Protein 4ERV (pdb70)

GO terms:
  GO:0033017 sarcoplasmic reticulum membrane (C, TAS)
  GO:0005219 ryanodine-sensitive calcium-release channel activity (F, TAS)
  GO:0015278 intracellularly gated calcium channel activity (F, IMP)
  GO:0006816 calcium ion transport (P, IMP)

Foldseek 3Di:
DQFDFLDLPPDDDPPVVLVLLLVQLQLVLLVVLLVLVVVPADDDPDCDPVNRHDPSNDHLVPDDPVSSVVSSVVLRVLVSSLVRVPKDKDFAVLVCVVVVVVVVVPDPCVNRDHDDLVPFDDDPQLLVVLVVQLQSVLSVVLNVVQVVQVVVVHDDDPSNDGPVPDDCVRSPVSSCVSSVSQSSCRNNRMDIGD

InterPro domains:
  IPR000699 RIH domain [PF01365] (441-635)
  IPR000699 RIH domain [PF01365] (2022-2232)
  IPR001870 B30.2/SPRY domain [PS50188] (585-796)
  IPR001870 B30.2/SPRY domain [PS50188] (1012-1208)
  IPR001870 B30.2/SPRY domain [PS50188] (1254-1466)
  IPR002048 EF-hand domain [PS50222] (3919-3954)
  IPR003032 Ryanodine receptor Ryr [PF02026] (849-938)
  IPR003032 Ryanodine receptor Ryr [PF02026] (963-1052)
  IPR003032 Ryanodine receptor Ryr [PF02026] (2598-2688)
  IPR003032 Ryanodine receptor Ryr [PF02026] (2716-2799)
  IPR003877 SPRY domain [PF00622] (659-793)
  IPR003877 SPRY domain [PF00622] (1086-1205)
  IPR003877 SPRY domain [PF00622] (1328-1459)
  IPR003877 SPRY domain [SM00449] (657-795)
  IPR003877 SPRY domain [SM00449] (1084-1207)
  IPR003877 SPRY domain [SM00449] (1325-1465)
  IPR005821 Ion transport domain [PF00520] (4631-4780)
  IPR009460 Ryanodine Receptor TM 4-6 [PF06459] (4234-4504)
  IPR011992 EF-hand domain pair [SSF47473] (3905-3983)
  IPR013320 Concanavalin A-like lectin/glucanase domain superfamily [SSF49899] (659-806)

Sequence (194 aa):
FDPKPINTMNFSLPEKLEYIVTKYAEHSHDKWACDKSSQSGWKYGISLDENVKTHPLIRPFKTLTEKEKEIYRWPARESLKTMLAVGWTVERTKGEALVQQRENEKLRSVYSPAPLDLSNVVLSRELQGMVEVVAENYHNIWAKKKKLELESKGGGSHPLLVPYDTLTAAEKFKDREKAQDDLFKFLQVNGIIVSR

CATH classification: 1.10.490.160

Structure (mmCIF, N/CA/C/O backbone):
data_4ERV
#
_entry.id   4ERV
#
_cell.length_a   93.570
_cell.length_b   58.540
_cell.length_c   47.460
_cell.angle_alpha   90.000
_cell.angle_beta   97.210
_cell.angle_gamma   90.000
#
_symmetry.space_group_name_H-M   'C 1 2 1'
#
loop_
_entity.id
_entity.type
_entity.pdbx_description
1 polymer 'Ryanodine receptor 3'
2 non-polymer 'SULFATE ION'
3 non-polymer GLYCEROL
4 water water
#
loop_
_atom_site.group_PDB
_atom_site.id
_atom_site.type_symbol
_atom_site.label_atom_id
_atom_site.label_alt_id
_atom_site.label_comp_id
_atom_site.label_asym_id
_atom_site.label_entity_id
_atom_site.label_seq_id
_atom_site.pdbx_PDB_ins_code
_atom_site.Cartn_x
_atom_site.Cartn_y
_atom_site.Cartn_z
_atom_site.occupancy
_atom_site.B_iso_or_equiv
_atom_site.auth_seq_id
_atom_site.auth_comp_id
_atom_site.auth_asym_id
_atom_site.auth_atom_id
_atom_site.pdbx_PDB_model_num
ATOM 1 N N . PHE A 1 5 ? 45.430 43.271 -16.518 1.00 32.83 2598 PHE A N 1
ATOM 2 C CA . PHE A 1 5 ? 44.525 42.501 -15.603 1.00 31.94 2598 PHE A CA 1
ATOM 3 C C . PHE A 1 5 ? 44.402 43.194 -14.254 1.00 31.20 2598 PHE A C 1
ATOM 4 O O . PHE A 1 5 ? 45.395 43.399 -13.560 1.00 31.48 2598 PHE A O 1
ATOM 12 N N . ASP A 1 6 ? 43.168 43.547 -13.903 1.00 30.38 2599 ASP A N 1
ATOM 13 C CA . ASP A 1 6 ? 42.864 44.258 -12.657 1.00 29.36 2599 ASP A CA 1
ATOM 14 C C . ASP A 1 6 ? 41.733 43.517 -11.930 1.00 27.94 2599 ASP A C 1
ATOM 15 O O . ASP A 1 6 ? 40.559 43.848 -12.096 1.00 27.70 2599 ASP A O 1
ATOM 20 N N . PRO A 1 7 ? 42.088 42.483 -11.137 1.00 26.20 2600 PRO A N 1
ATOM 21 C CA . PRO A 1 7 ? 41.055 41.646 -10.512 1.00 25.33 2600 PRO A CA 1
ATOM 22 C C . PRO A 1 7 ? 40.321 42.410 -9.434 1.00 24.88 2600 PRO A C 1
ATOM 23 O O . PRO A 1 7 ? 40.948 43.088 -8.609 1.00 24.77 2600 PRO A O 1
ATOM 27 N N . LYS A 1 8 ? 38.998 42.302 -9.449 1.00 24.00 2601 LYS A N 1
ATOM 28 C CA . LYS A 1 8 ? 38.165 42.985 -8.477 1.00 24.35 2601 LYS A CA 1
ATOM 29 C C . LYS A 1 8 ? 37.277 41.974 -7.744 1.00 23.42 2601 LYS A C 1
ATOM 30 O O . LYS A 1 8 ? 36.266 41.544 -8.287 1.00 23.56 2601 LYS A O 1
ATOM 36 N N . PRO A 1 9 ? 37.651 41.597 -6.510 1.00 22.68 2602 PRO A N 1
ATOM 37 C CA . PRO A 1 9 ? 36.787 40.732 -5.708 1.00 22.28 2602 PRO A CA 1
ATOM 38 C C . PRO A 1 9 ? 35.388 41.335 -5.503 1.00 22.15 2602 PRO A C 1
ATOM 39 O O . PRO A 1 9 ? 35.246 42.574 -5.460 1.00 21.98 2602 PRO A O 1
ATOM 43 N N . ILE A 1 10 ? 34.379 40.476 -5.408 1.00 20.68 2603 ILE A N 1
ATOM 44 C CA . ILE A 1 10 ? 33.026 40.885 -5.015 1.00 20.97 2603 ILE A CA 1
ATOM 45 C C . ILE A 1 10 ? 33.068 41.367 -3.571 1.00 20.94 2603 ILE A C 1
ATOM 46 O O . ILE A 1 10 ? 33.432 40.620 -2.663 1.00 20.81 2603 ILE A O 1
ATOM 51 N N . ASN A 1 11 ? 32.715 42.629 -3.345 1.00 21.21 2604 ASN A N 1
ATOM 52 C CA . ASN A 1 11 ? 32.825 43.176 -1.987 1.00 21.99 2604 ASN A CA 1
ATOM 53 C C . ASN A 1 11 ? 31.607 42.859 -1.133 1.00 21.80 2604 ASN A C 1
ATOM 54 O O . ASN A 1 11 ? 30.472 43.215 -1.500 1.00 21.64 2604 ASN A O 1
ATOM 59 N N . THR A 1 12 ? 31.849 42.219 0.012 1.00 21.75 2605 THR A N 1
ATOM 60 C CA . THR A 1 12 ? 30.778 41.740 0.913 1.00 21.84 2605 THR A CA 1
ATOM 61 C C . THR A 1 12 ? 30.457 42.728 2.038 1.00 21.75 2605 THR A C 1
ATOM 62 O O . THR A 1 12 ? 29.702 42.403 2.938 1.00 20.47 2605 THR A O 1
ATOM 66 N N . MET A 1 13 ? 31.047 43.930 2.003 1.00 21.24 2606 MET A N 1
ATOM 67 C CA . MET A 1 13 ? 30.851 44.865 3.125 1.00 21.92 2606 MET A CA 1
ATOM 68 C C . MET A 1 13 ? 29.362 45.094 3.350 1.00 21.49 2606 MET A C 1
ATOM 69 O O . MET A 1 13 ? 28.599 45.229 2.383 1.00 21.92 2606 MET A O 1
ATOM 74 N N . ASN A 1 14 ? 28.980 45.103 4.627 1.00 21.27 2607 ASN A N 1
ATOM 75 C CA . ASN A 1 14 ? 27.627 45.441 5.076 1.00 21.96 2607 ASN A CA 1
ATOM 76 C C . ASN A 1 14 ? 26.597 44.332 4.890 1.00 21.91 2607 ASN A C 1
ATOM 77 O O . ASN A 1 14 ? 25.435 44.501 5.251 1.00 21.65 2607 ASN A O 1
ATOM 82 N N . PHE A 1 15 ? 27.024 43.175 4.375 1.00 21.11 2608 PHE A N 1
ATOM 83 C CA . PHE A 1 15 ? 26.147 41.999 4.376 1.00 21.43 2608 PHE A CA 1
ATOM 84 C C . PHE A 1 15 ? 26.374 41.200 5.653 1.00 22.06 2608 PHE A C 1
ATOM 85 O O . PHE A 1 15 ? 27.520 41.060 6.132 1.00 22.70 2608 PHE A O 1
ATOM 93 N N . SER A 1 16 ? 25.291 40.679 6.204 1.00 22.66 2609 SER A N 1
ATOM 94 C CA . SER A 1 16 ? 25.343 39.867 7.400 1.00 24.26 2609 SER A CA 1
ATOM 95 C C . SER A 1 16 ? 24.456 38.643 7.160 1.00 24.55 2609 SER A C 1
ATOM 96 O O . SER A 1 16 ? 23.407 38.763 6.524 1.00 25.39 2609 SER A O 1
ATOM 99 N N . LEU A 1 17 ? 24.857 37.464 7.637 1.00 23.67 2610 LEU A N 1
ATOM 100 C CA . LEU A 1 17 ? 24.001 36.289 7.463 1.00 23.36 2610 LEU A CA 1
ATOM 101 C C . LEU A 1 17 ? 22.944 36.196 8.563 1.00 24.16 2610 LEU A C 1
ATOM 102 O O . LEU A 1 17 ? 23.237 36.431 9.728 1.00 24.24 2610 LEU A O 1
ATOM 107 N N . PRO A 1 18 ? 21.704 35.826 8.203 1.00 25.16 2611 PRO A N 1
ATOM 108 C CA . PRO A 1 18 ? 20.779 35.511 9.295 1.00 25.54 2611 PRO A CA 1
ATOM 109 C C . PRO A 1 18 ? 21.234 34.272 10.067 1.00 26.23 2611 PRO A C 1
ATOM 110 O O . PRO A 1 18 ? 21.977 33.448 9.524 1.00 25.36 2611 PRO A O 1
ATOM 114 N N . GLU A 1 19 ? 20.777 34.146 11.313 1.00 26.95 2612 GLU A N 1
ATOM 115 C CA . GLU A 1 19 ? 21.154 33.033 12.184 1.00 27.21 2612 GLU A CA 1
ATOM 116 C C . GLU A 1 19 ? 20.966 31.654 11.559 1.00 27.58 2612 GLU A C 1
ATOM 117 O O . GLU A 1 19 ? 21.813 30.769 11.767 1.00 27.65 2612 GLU A O 1
ATOM 119 N N . LYS A 1 20 ? 19.867 31.474 10.819 1.00 27.98 2613 LYS A N 1
ATOM 120 C CA . LYS A 1 20 ? 19.559 30.189 10.154 1.00 27.71 2613 LYS A CA 1
ATOM 121 C C . LYS A 1 20 ? 20.633 29.784 9.156 1.00 27.65 2613 LYS A C 1
ATOM 122 O O . LYS A 1 20 ? 20.932 28.589 9.010 1.00 27.59 2613 LYS A O 1
ATOM 124 N N . LEU A 1 21 ? 21.238 30.780 8.502 1.00 26.65 2614 LEU A N 1
ATOM 125 C CA . LEU A 1 21 ? 22.350 30.523 7.584 1.00 25.86 2614 LEU A CA 1
ATOM 126 C C . LEU A 1 21 ? 23.682 30.356 8.295 1.00 25.00 2614 LEU A C 1
ATOM 127 O O . LEU A 1 21 ? 24.525 29.602 7.840 1.00 23.88 2614 LEU A O 1
ATOM 132 N N . GLU A 1 22 ? 23.861 31.043 9.416 1.00 24.00 2615 GLU A N 1
ATOM 133 C CA . GLU A 1 22 ? 25.056 30.846 10.231 1.00 24.05 2615 GLU A CA 1
ATOM 134 C C . GLU A 1 22 ? 25.074 29.411 10.753 1.00 23.29 2615 GLU A C 1
ATOM 135 O O . GLU A 1 22 ? 26.129 28.799 10.872 1.00 22.91 2615 GLU A O 1
ATOM 141 N N . TYR A 1 23 ? 23.895 28.860 11.025 1.00 23.38 2616 TYR A N 1
ATOM 142 C CA . TYR A 1 23 ? 23.805 27.467 11.463 1.00 23.07 2616 TYR A CA 1
ATOM 143 C C . TYR A 1 23 ? 24.265 26.502 10.363 1.00 22.50 2616 TYR A C 1
ATOM 144 O O . TYR A 1 23 ? 24.963 25.520 10.645 1.00 22.48 2616 TYR A O 1
ATOM 153 N N . ILE A 1 24 ? 23.895 26.798 9.120 1.00 21.21 2617 ILE A N 1
ATOM 154 C CA . ILE A 1 24 ? 24.370 26.027 7.964 1.00 21.24 2617 ILE A CA 1
ATOM 155 C C . ILE A 1 24 ? 25.891 26.176 7.823 1.00 20.48 2617 ILE A C 1
ATOM 156 O O . ILE A 1 24 ? 26.571 25.217 7.508 1.00 20.75 2617 ILE A O 1
ATOM 161 N N . VAL A 1 25 ? 26.405 27.382 8.073 1.00 19.82 2618 VAL A N 1
ATOM 162 C CA . VAL A 1 25 ? 27.868 27.599 8.105 1.00 19.85 2618 VAL A CA 1
ATOM 163 C C . VAL A 1 25 ? 28.547 26.625 9.060 1.00 19.65 2618 VAL A C 1
ATOM 164 O O . VAL A 1 25 ? 29.552 25.986 8.715 1.00 20.06 2618 VAL A O 1
ATOM 168 N N . THR A 1 26 ? 27.995 26.497 10.264 1.00 19.43 2619 THR A N 1
ATOM 169 C CA . THR A 1 26 ? 28.570 25.608 11.244 1.00 20.21 2619 THR A CA 1
ATOM 170 C C . THR A 1 26 ? 28.479 24.136 10.848 1.00 19.80 2619 THR A C 1
ATOM 171 O O . THR A 1 26 ? 29.407 23.383 11.080 1.00 20.23 2619 THR A O 1
ATOM 175 N N . LYS A 1 27 ? 27.367 23.733 10.256 1.00 19.73 2620 LYS A N 1
ATOM 176 C CA . LYS A 1 27 ? 27.246 22.369 9.717 1.00 19.81 2620 LYS A CA 1
ATOM 177 C C . LYS A 1 27 ? 28.250 22.100 8.607 1.00 19.59 2620 LYS A C 1
ATOM 178 O O . LYS A 1 27 ? 28.834 21.008 8.526 1.00 18.86 2620 LYS A O 1
ATOM 184 N N . TYR A 1 28 ? 28.457 23.097 7.744 1.00 19.36 2621 TYR A N 1
ATOM 185 C CA . TYR A 1 28 ? 29.423 22.921 6.669 1.00 18.54 2621 TYR A CA 1
ATOM 186 C C . TYR A 1 28 ? 30.855 22.871 7.192 1.00 18.59 2621 TYR A C 1
ATOM 187 O O . TYR A 1 28 ? 31.686 22.103 6.689 1.00 18.80 2621 TYR A O 1
ATOM 196 N N . ALA A 1 29 ? 31.137 23.666 8.222 1.00 19.12 2622 ALA A N 1
ATOM 197 C CA . ALA A 1 29 ? 32.444 23.643 8.886 1.00 18.97 2622 ALA A CA 1
ATOM 198 C C . ALA A 1 29 ? 32.741 22.240 9.419 1.00 19.60 2622 ALA A C 1
ATOM 199 O O . ALA A 1 29 ? 33.860 21.717 9.247 1.00 19.62 2622 ALA A O 1
ATOM 201 N N . GLU A 1 30 ? 31.729 21.624 10.037 1.00 20.22 2623 GLU A N 1
ATOM 202 C CA . GLU A 1 30 ? 31.892 20.277 10.586 1.00 20.99 2623 GLU A CA 1
ATOM 203 C C . GLU A 1 30 ? 32.091 19.271 9.452 1.00 21.31 2623 GLU A C 1
ATOM 204 O O . GLU A 1 30 ? 32.933 18.360 9.555 1.00 20.91 2623 GLU A O 1
ATOM 210 N N . HIS A 1 31 ? 31.331 19.452 8.365 1.00 21.93 2624 HIS A N 1
ATOM 211 C CA . HIS A 1 31 ? 31.538 18.648 7.165 1.00 22.66 2624 HIS A CA 1
ATOM 212 C C . HIS A 1 31 ? 32.984 18.726 6.672 1.00 22.94 2624 HIS A C 1
ATOM 213 O O . HIS A 1 31 ? 33.602 17.689 6.425 1.00 23.64 2624 HIS A O 1
ATOM 220 N N . SER A 1 32 ? 33.498 19.952 6.512 1.00 22.66 2625 SER A N 1
ATOM 221 C CA . SER A 1 32 ? 34.871 20.207 6.018 1.00 22.58 2625 SER A CA 1
ATOM 222 C C . SER A 1 32 ? 35.901 19.548 6.945 1.00 22.02 2625 SER A C 1
ATOM 223 O O . SER A 1 32 ? 36.848 18.903 6.483 1.00 21.64 2625 SER A O 1
ATOM 226 N N . HIS A 1 33 ? 35.694 19.693 8.253 1.00 21.38 2626 HIS A N 1
ATOM 227 C CA . HIS A 1 33 ? 36.569 19.025 9.239 1.00 21.13 2626 HIS A CA 1
ATOM 228 C C . HIS A 1 33 ? 36.546 17.488 9.150 1.00 21.93 2626 HIS A C 1
ATOM 229 O O . HIS A 1 33 ? 37.607 16.840 9.163 1.00 21.88 2626 HIS A O 1
ATOM 236 N N . ASP A 1 34 ? 35.350 16.911 9.053 1.00 22.51 2627 ASP A N 1
ATOM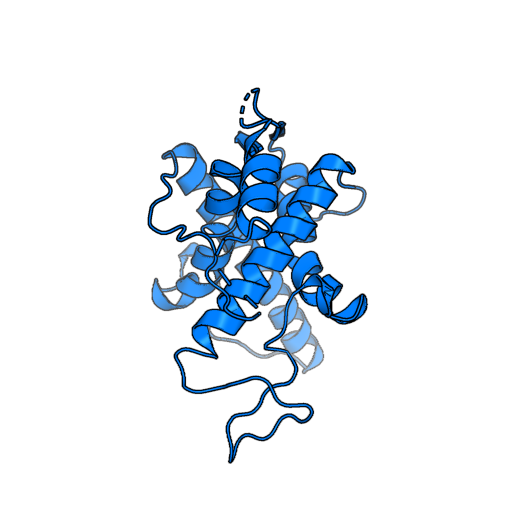 237 C CA . ASP A 1 34 ? 35.221 15.456 9.003 1.00 24.10 2627 ASP A CA 1
ATOM 238 C C . ASP A 1 34 ? 35.863 14.942 7.725 1.00 24.19 2627 ASP A C 1
ATOM 239 O O . ASP A 1 34 ? 36.506 13.895 7.730 1.00 24.42 2627 ASP A O 1
ATOM 244 N N . LYS A 1 35 ? 35.721 15.712 6.646 1.00 24.93 2628 LYS A N 1
ATOM 245 C CA . LYS A 1 35 ? 36.344 15.380 5.372 1.00 25.99 2628 LYS A CA 1
ATOM 246 C C . LYS A 1 35 ? 37.857 15.354 5.518 1.00 25.81 2628 LYS A C 1
ATOM 247 O O . LYS A 1 35 ? 38.504 14.363 5.155 1.00 26.11 2628 LYS A O 1
ATOM 253 N N . TRP A 1 36 ? 38.409 16.444 6.048 1.00 25.24 2629 TRP A N 1
ATOM 254 C CA . TRP A 1 36 ? 39.841 16.541 6.323 1.00 25.30 2629 TRP A CA 1
ATOM 255 C C . TRP A 1 36 ? 40.349 15.367 7.177 1.00 25.48 2629 TRP A C 1
ATOM 256 O O . TRP A 1 36 ? 41.375 14.741 6.861 1.00 24.75 2629 TRP A O 1
ATOM 267 N N . ALA A 1 37 ? 39.660 15.095 8.286 1.00 25.44 2630 ALA A N 1
ATOM 268 C CA . ALA A 1 37 ? 40.092 14.053 9.217 1.00 26.52 2630 ALA A CA 1
ATOM 269 C C . ALA A 1 37 ? 39.932 12.643 8.649 1.00 27.59 2630 ALA A C 1
ATOM 270 O O . ALA A 1 37 ? 40.774 11.775 8.903 1.00 27.45 2630 ALA A O 1
ATOM 272 N N . CYS A 1 38 ? 38.859 12.416 7.892 1.00 29.07 2631 CYS A N 1
ATOM 273 C CA . CYS A 1 38 ? 38.658 11.130 7.217 1.00 31.64 2631 CYS A CA 1
ATOM 274 C C . CYS A 1 38 ? 39.826 10.840 6.268 1.00 32.18 2631 CYS A C 1
ATOM 275 O O . CYS A 1 38 ? 40.424 9.754 6.332 1.00 33.12 2631 CYS A O 1
ATOM 278 N N . ASP A 1 39 ? 40.141 11.814 5.412 1.00 32.62 2632 ASP A N 1
ATOM 279 C CA . ASP A 1 39 ? 41.262 11.731 4.469 1.00 33.56 2632 ASP A CA 1
ATOM 280 C C . ASP A 1 39 ? 42.585 11.467 5.206 1.00 33.32 2632 ASP A C 1
ATOM 281 O O . ASP A 1 39 ? 43.312 10.536 4.855 1.00 32.84 2632 ASP A O 1
ATOM 286 N N . LYS A 1 40 ? 42.876 12.270 6.236 1.00 32.55 2633 LYS A N 1
ATOM 287 C CA . LYS A 1 40 ? 44.055 12.051 7.093 1.00 32.15 2633 LYS A CA 1
ATOM 288 C C . LYS A 1 40 ? 44.140 10.649 7.675 1.00 31.74 2633 LYS A C 1
ATOM 289 O O . LYS A 1 40 ? 45.230 10.075 7.728 1.00 31.89 2633 LYS A O 1
ATOM 295 N N . SER A 1 41 ? 43.004 10.123 8.132 1.00 31.39 2634 SER A N 1
ATOM 296 C CA A SER A 1 41 ? 42.930 8.781 8.714 0.50 32.06 2634 SER A CA 1
ATOM 297 C CA B SER A 1 41 ? 42.959 8.787 8.714 0.50 31.81 2634 SER A CA 1
ATOM 298 C C . SER A 1 41 ? 43.277 7.723 7.660 1.00 32.16 2634 SER A C 1
ATOM 299 O O . SER A 1 41 ? 44.043 6.791 7.927 1.00 32.41 2634 SER A O 1
ATOM 304 N N . GLN A 1 42 ? 42.723 7.892 6.456 1.00 33.28 2635 GLN A N 1
ATOM 305 C CA . GLN A 1 42 ? 42.996 6.991 5.327 1.00 33.98 2635 GLN A CA 1
ATOM 306 C C . GLN A 1 42 ? 44.474 7.013 4.950 1.00 34.63 2635 GLN A C 1
ATOM 307 O O . GLN A 1 42 ? 45.037 5.971 4.585 1.00 34.78 2635 GLN A O 1
ATOM 309 N N . SER A 1 43 ? 45.089 8.196 5.040 1.00 34.12 2636 SER A N 1
ATOM 310 C CA . SER A 1 43 ? 46.533 8.377 4.836 1.00 34.85 2636 SER A CA 1
ATOM 311 C C . SER A 1 43 ? 47.404 7.794 5.949 1.00 34.02 2636 SER A C 1
ATOM 312 O O . SER A 1 43 ? 48.628 7.900 5.877 1.00 34.77 2636 SER A O 1
ATOM 315 N N . GLY A 1 44 ? 46.785 7.216 6.981 1.00 33.20 2637 GLY A N 1
ATOM 316 C CA . GLY A 1 44 ? 47.519 6.501 8.025 1.00 32.09 2637 GLY A CA 1
ATOM 317 C C . GLY A 1 44 ? 47.728 7.246 9.338 1.00 31.07 2637 GLY A C 1
ATOM 318 O O . GLY A 1 44 ? 48.460 6.775 10.215 1.00 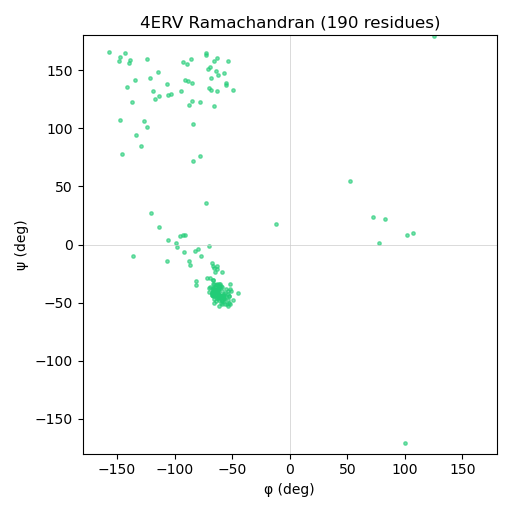31.50 2637 GLY A O 1
ATOM 319 N N . TRP A 1 45 ? 47.082 8.403 9.470 1.00 29.41 2638 TRP A N 1
ATOM 320 C CA . TRP A 1 45 ? 47.168 9.219 10.696 1.00 27.21 2638 TRP A CA 1
ATOM 321 C C . TRP A 1 45 ? 46.086 8.844 11.715 1.00 25.93 2638 TRP A C 1
ATOM 322 O O . TRP A 1 45 ? 45.023 8.320 11.371 1.00 26.18 2638 TRP A O 1
ATOM 333 N N . LYS A 1 46 ? 46.355 9.119 12.988 1.00 24.53 2639 LYS A N 1
ATOM 334 C CA . LYS A 1 46 ? 45.384 8.850 14.033 1.00 23.23 2639 LYS A CA 1
ATOM 335 C C . LYS A 1 46 ? 45.478 9.965 15.056 1.00 21.59 2639 LYS A C 1
ATOM 336 O O . LYS A 1 46 ? 46.464 10.707 15.067 1.00 21.04 2639 LYS A O 1
ATOM 342 N N . TYR A 1 47 ? 44.466 10.068 15.910 1.00 20.97 2640 TYR A N 1
ATOM 343 C CA . TYR A 1 47 ? 44.537 11.027 17.023 1.00 21.36 2640 TYR A CA 1
ATOM 344 C C . TYR A 1 47 ? 45.782 10.810 17.890 1.00 21.44 2640 TYR A C 1
ATOM 345 O O . TYR A 1 47 ? 46.147 9.682 18.204 1.00 22.59 2640 TYR A O 1
ATOM 354 N N . GLY A 1 48 ? 46.412 11.907 18.287 1.00 21.19 2641 GLY A N 1
ATOM 355 C CA . GLY A 1 48 ? 47.364 11.891 19.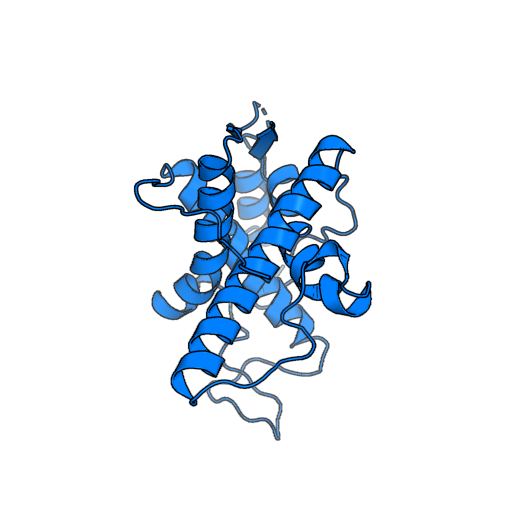408 1.00 21.03 2641 GLY A CA 1
ATOM 356 C C . GLY A 1 48 ? 47.297 13.238 20.092 1.00 20.89 2641 GLY A C 1
ATOM 357 O O . GLY A 1 48 ? 46.873 14.230 19.491 1.00 20.47 2641 GLY A O 1
ATOM 358 N N . ILE A 1 49 ? 47.720 13.286 21.353 1.00 20.55 2642 ILE A N 1
ATOM 359 C CA . ILE A 1 49 ? 47.809 14.554 22.077 1.00 21.01 2642 ILE A CA 1
ATOM 360 C C . ILE A 1 49 ? 48.766 15.527 21.387 1.00 20.92 2642 ILE A C 1
ATOM 361 O O . ILE A 1 49 ? 48.520 16.741 21.350 1.00 21.58 2642 ILE A O 1
ATOM 366 N N . SER A 1 50 ? 49.840 14.991 20.817 1.00 21.20 2643 SER A N 1
ATOM 367 C CA . SER A 1 50 ? 50.839 15.801 20.160 1.00 21.88 2643 SER A CA 1
ATOM 368 C C . SER A 1 50 ? 50.856 15.505 18.673 1.00 21.71 2643 SER A C 1
ATOM 369 O O . SER A 1 50 ? 50.574 14.385 18.251 1.00 21.64 2643 SER A O 1
ATOM 372 N N . LEU A 1 51 ? 51.182 16.523 17.892 1.00 22.06 2644 LEU A N 1
ATOM 373 C CA . LEU A 1 51 ? 51.436 16.325 16.465 1.00 22.77 2644 LEU A CA 1
ATOM 374 C C . LEU A 1 51 ? 52.825 15.730 16.288 1.00 23.68 2644 LEU A C 1
ATOM 375 O O . LEU A 1 51 ? 53.802 16.322 16.726 1.00 23.79 2644 LEU A O 1
ATOM 380 N N . ASP A 1 52 ? 52.911 14.570 15.642 1.00 25.32 2645 ASP A N 1
ATOM 381 C CA . ASP A 1 52 ? 54.198 13.886 15.475 1.00 28.02 2645 ASP A CA 1
ATOM 382 C C . ASP A 1 52 ? 54.159 13.150 14.140 1.00 29.04 2645 ASP A C 1
ATOM 383 O O . ASP A 1 52 ? 53.460 12.163 14.003 1.00 29.14 2645 ASP A O 1
ATOM 388 N N . GLU A 1 53 ? 54.892 13.669 13.166 1.00 30.99 2646 GLU A N 1
ATOM 389 C CA . GLU A 1 53 ? 54.974 13.071 11.829 1.00 33.44 2646 GLU A CA 1
ATOM 390 C C . GLU A 1 53 ? 55.553 11.663 11.815 1.00 33.83 2646 GLU A C 1
ATOM 391 O O . GLU A 1 53 ? 55.167 10.843 10.978 1.00 34.61 2646 GLU A O 1
ATOM 397 N N . ASN A 1 54 ? 56.502 11.398 12.712 1.00 34.69 2647 ASN A N 1
ATOM 398 C CA . ASN A 1 54 ? 57.161 10.091 12.769 1.00 34.46 2647 ASN A CA 1
ATOM 399 C C . ASN A 1 54 ? 56.196 8.962 13.114 1.00 34.17 2647 ASN A C 1
ATOM 400 O O . ASN A 1 54 ? 56.286 7.873 12.545 1.00 35.35 2647 ASN A O 1
ATOM 402 N N . VAL A 1 55 ? 55.261 9.215 14.028 1.00 32.66 2648 VAL A N 1
ATOM 403 C CA . VAL A 1 55 ? 54.263 8.206 14.382 1.00 30.83 2648 VAL A CA 1
ATOM 404 C C . VAL A 1 55 ? 52.871 8.513 13.799 1.00 29.47 2648 VAL A C 1
ATOM 405 O O . VAL A 1 55 ? 51.909 7.771 14.039 1.00 29.22 2648 VAL A O 1
ATOM 409 N N . LYS A 1 56 ? 52.794 9.584 13.007 1.00 28.01 2649 LYS A N 1
ATOM 410 C CA . LYS A 1 56 ? 51.535 10.033 12.385 1.00 26.66 2649 LYS A CA 1
ATOM 411 C C . LYS A 1 56 ? 50.393 10.202 13.390 1.00 25.18 2649 LYS A C 1
ATOM 412 O O . LYS A 1 56 ? 49.320 9.602 13.256 1.00 24.50 2649 LYS A O 1
ATOM 418 N N . THR A 1 57 ? 50.648 11.000 14.424 1.00 24.10 2650 THR A N 1
ATOM 419 C CA . THR A 1 57 ? 49.579 11.415 15.341 1.00 22.65 2650 THR A CA 1
ATOM 420 C C . THR A 1 57 ? 49.253 12.874 15.068 1.00 21.55 2650 THR A C 1
ATOM 421 O O . THR A 1 57 ? 50.158 13.673 14.836 1.00 22.02 2650 THR A O 1
ATOM 425 N N . HIS A 1 58 ? 47.964 13.202 15.056 1.00 20.58 2651 HIS A N 1
ATOM 426 C CA . HIS A 1 58 ? 47.510 14.580 14.823 1.00 20.70 2651 HIS A CA 1
ATOM 427 C C . HIS A 1 58 ? 46.385 14.928 15.795 1.00 19.60 2651 HIS A C 1
ATOM 428 O O . HIS A 1 58 ? 45.366 14.243 15.823 1.00 20.30 2651 HIS A O 1
ATOM 435 N N . PRO A 1 59 ? 46.559 15.988 16.608 1.00 20.16 2652 PRO A N 1
ATOM 436 C CA . PRO A 1 59 ? 45.518 16.312 17.602 1.00 19.85 2652 PRO A CA 1
ATOM 437 C C . PRO A 1 59 ? 44.174 16.761 17.022 1.00 19.74 2652 PRO A C 1
ATOM 438 O O . PRO A 1 59 ? 43.150 16.712 17.731 1.00 19.48 2652 PRO A O 1
ATOM 442 N N . LEU A 1 60 ? 44.150 17.216 15.765 1.00 18.88 2653 LEU A N 1
ATOM 443 C CA . LEU A 1 60 ? 42.876 17.625 15.146 1.00 19.60 2653 LEU A CA 1
ATOM 444 C C . LEU A 1 60 ? 41.996 16.468 14.681 1.00 19.90 2653 LEU A C 1
ATOM 445 O O . LEU A 1 60 ? 40.838 16.683 14.322 1.00 19.12 2653 LEU A O 1
ATOM 450 N N . ILE A 1 61 ? 42.522 15.243 14.690 1.00 20.25 2654 ILE A N 1
ATOM 451 C CA . ILE A 1 61 ? 41.665 14.079 14.398 1.00 20.72 2654 ILE A CA 1
ATOM 452 C C . ILE A 1 61 ? 40.830 13.751 15.629 1.00 20.90 2654 ILE A C 1
ATOM 453 O O . ILE A 1 61 ? 41.115 12.793 16.360 1.00 20.90 2654 ILE A O 1
ATOM 458 N N . ARG A 1 62 ? 39.803 14.573 15.832 1.00 20.10 2655 ARG A N 1
ATOM 459 C CA . ARG A 1 62 ? 38.863 14.450 16.945 1.00 20.28 2655 ARG A CA 1
ATOM 460 C C . ARG A 1 62 ? 37.545 15.148 16.552 1.00 19.87 2655 ARG A C 1
ATOM 461 O O . ARG A 1 62 ? 37.509 15.884 15.557 1.00 19.94 2655 ARG A O 1
ATOM 469 N N . PRO A 1 63 ? 36.453 14.906 17.308 1.00 19.38 2656 PRO A N 1
ATOM 470 C CA . PRO A 1 63 ? 35.156 15.397 16.839 1.00 19.57 2656 PRO A CA 1
ATOM 471 C C . PRO A 1 63 ? 35.139 16.919 16.798 1.00 19.55 2656 PRO A C 1
ATOM 472 O O . PRO A 1 63 ? 35.824 17.570 17.581 1.00 19.39 2656 PRO A O 1
ATOM 476 N N . PHE A 1 64 ? 34.365 17.465 15.873 1.00 19.55 2657 PHE A N 1
ATOM 477 C CA . PHE A 1 64 ? 34.248 18.910 15.718 1.00 20.22 2657 PHE A CA 1
ATOM 478 C C . PHE A 1 64 ? 33.865 19.624 17.016 1.00 20.30 2657 PHE A C 1
ATOM 479 O O . PHE A 1 64 ? 34.381 20.712 17.301 1.00 20.03 2657 PHE A O 1
ATOM 487 N N . LYS A 1 65 ? 32.960 19.021 17.789 1.00 19.98 2658 LYS A N 1
ATOM 488 C CA . LYS A 1 65 ? 32.515 19.637 19.037 1.00 21.28 2658 LYS A CA 1
ATOM 489 C C . LYS A 1 65 ? 33.640 19.806 20.066 1.00 21.37 2658 LYS A C 1
ATOM 490 O O . LYS A 1 65 ? 33.498 20.602 21.002 1.00 23.03 2658 LYS A O 1
ATOM 492 N N . THR A 1 66 ? 34.744 19.075 19.906 1.00 20.75 2659 THR A N 1
ATOM 493 C CA . THR A 1 66 ? 35.843 19.134 20.864 1.00 20.59 2659 THR A CA 1
ATOM 494 C C . THR A 1 66 ? 36.959 20.064 20.396 1.00 20.08 2659 THR A C 1
ATOM 495 O O . THR A 1 66 ? 37.949 20.263 21.098 1.00 19.97 2659 THR A O 1
ATOM 499 N N . LEU A 1 67 ? 36.805 20.634 19.206 1.00 19.73 2660 LEU A N 1
ATOM 500 C CA . LEU A 1 67 ? 37.731 21.682 18.751 1.00 19.34 2660 LEU A CA 1
ATOM 501 C C . LEU A 1 67 ? 37.516 22.948 19.580 1.00 19.42 2660 LEU A C 1
ATOM 502 O O . LEU A 1 67 ? 36.403 23.201 20.070 1.00 20.41 2660 LEU A O 1
ATOM 507 N N . THR A 1 68 ? 38.560 23.759 19.721 1.00 19.88 2661 THR A N 1
ATOM 508 C CA . THR A 1 68 ? 38.403 25.084 20.309 1.00 20.64 2661 THR A CA 1
ATOM 509 C C . THR A 1 68 ? 37.501 25.958 19.441 1.00 21.11 2661 THR A C 1
ATOM 510 O O . THR A 1 68 ? 37.295 25.681 18.257 1.00 20.17 2661 THR A O 1
ATOM 514 N N . GLU A 1 69 ? 36.954 27.022 20.027 1.00 22.13 2662 GLU A N 1
ATOM 515 C CA . GLU A 1 69 ? 36.147 27.948 19.234 1.00 22.94 2662 GLU A CA 1
ATOM 516 C C . GLU A 1 69 ? 36.962 28.505 18.061 1.00 22.48 2662 GLU A C 1
ATOM 517 O O . GLU A 1 69 ? 36.455 28.590 16.938 1.00 22.45 2662 GLU A O 1
ATOM 523 N N . LYS A 1 70 ? 38.224 28.863 18.313 1.00 22.76 2663 LYS A N 1
ATOM 524 C CA . LYS A 1 70 ? 39.093 29.321 17.219 1.00 22.83 2663 LYS A CA 1
ATOM 525 C C . LYS A 1 70 ? 39.308 28.256 16.144 1.00 22.01 2663 LYS A C 1
ATOM 526 O O . LYS A 1 70 ? 39.279 28.558 14.949 1.00 20.86 2663 LYS A O 1
ATOM 532 N N . GLU A 1 71 ? 39.536 27.016 16.568 1.00 20.57 2664 GLU A N 1
ATOM 533 C CA . GLU A 1 71 ? 39.686 25.910 15.607 1.00 20.76 2664 GLU A CA 1
ATOM 534 C C . GLU A 1 71 ? 38.409 25.690 14.780 1.00 20.40 2664 GLU A C 1
ATOM 535 O O . GLU A 1 71 ? 38.483 25.434 13.593 1.00 20.33 2664 GLU A O 1
ATOM 541 N N . LYS A 1 72 ? 37.239 25.831 15.406 1.00 19.73 2665 LYS A N 1
ATOM 542 C CA . LYS A 1 72 ? 35.990 25.791 14.653 1.00 19.90 2665 LYS A CA 1
ATOM 543 C C . LYS A 1 72 ? 35.878 26.932 13.654 1.00 20.37 2665 LYS A C 1
ATOM 544 O O . LYS A 1 72 ? 35.435 26.734 12.525 1.00 20.32 2665 LYS A O 1
ATOM 550 N N . GLU A 1 73 ? 36.312 28.115 14.077 1.00 19.87 2666 GLU A N 1
ATOM 551 C CA . GLU A 1 73 ? 36.111 29.326 13.293 1.00 20.29 2666 GLU A CA 1
ATOM 552 C C . GLU A 1 73 ? 36.967 29.309 12.034 1.00 19.71 2666 GLU A C 1
ATOM 553 O O . GLU A 1 73 ? 36.592 29.891 11.026 1.00 20.18 2666 GLU A O 1
ATOM 559 N N . ILE A 1 74 ? 38.112 28.629 12.096 1.00 19.75 2667 ILE A N 1
ATOM 560 C CA . ILE A 1 74 ? 38.981 28.455 10.934 1.00 20.08 2667 ILE A CA 1
ATOM 561 C C . ILE A 1 74 ? 38.246 27.754 9.778 1.00 20.07 2667 ILE A C 1
ATOM 562 O O . ILE A 1 74 ? 38.448 28.079 8.600 1.00 20.24 2667 ILE A O 1
ATOM 567 N N . TYR A 1 75 ? 37.381 26.805 10.129 1.00 19.70 2668 TYR A N 1
ATOM 568 C CA . TYR A 1 75 ? 36.575 26.095 9.164 1.00 19.28 2668 TYR A CA 1
ATOM 569 C C . TYR A 1 75 ? 35.318 26.903 8.763 1.00 19.38 2668 TYR A C 1
ATOM 570 O O . TYR A 1 75 ? 34.893 26.836 7.626 1.00 20.61 2668 TYR A O 1
ATOM 579 N N . ARG A 1 76 ? 34.738 27.645 9.694 1.00 19.28 2669 ARG A N 1
ATOM 580 C CA . ARG A 1 76 ? 33.539 28.456 9.388 1.00 19.89 2669 ARG A CA 1
ATOM 581 C C . ARG A 1 76 ? 33.827 29.611 8.434 1.00 20.14 2669 ARG A C 1
ATOM 582 O O . ARG A 1 76 ? 33.040 29.881 7.522 1.00 20.00 2669 ARG A O 1
ATOM 590 N N . TRP A 1 77 ? 34.958 30.282 8.655 1.00 20.08 2670 TRP A N 1
ATOM 591 C CA . TRP A 1 77 ? 35.217 31.572 8.012 1.00 20.11 2670 TRP A CA 1
ATOM 592 C C . TRP A 1 77 ? 35.045 31.565 6.469 1.00 19.77 2670 TRP A C 1
ATOM 593 O O . TRP A 1 77 ? 34.336 32.430 5.928 1.00 19.91 2670 TRP A O 1
ATOM 604 N N . PRO A 1 78 ? 35.675 30.615 5.749 1.00 20.07 2671 PRO A N 1
ATOM 605 C CA . PRO A 1 78 ? 35.535 30.679 4.291 1.00 20.30 2671 PRO A CA 1
ATOM 606 C C . PRO A 1 78 ? 34.103 30.410 3.803 1.00 20.38 2671 PRO A C 1
ATOM 607 O O . PRO A 1 78 ? 33.666 30.992 2.814 1.00 21.14 2671 PRO A O 1
ATOM 611 N N . ALA A 1 79 ? 33.374 29.538 4.496 1.00 20.47 2672 ALA A N 1
ATOM 612 C CA . ALA A 1 79 ? 31.993 29.241 4.116 1.00 20.08 2672 ALA A CA 1
ATOM 613 C C . ALA A 1 79 ? 31.080 30.456 4.332 1.00 19.37 2672 ALA A C 1
ATOM 614 O O . ALA A 1 79 ? 30.216 30.734 3.504 1.00 18.82 2672 ALA A O 1
ATOM 616 N N . ARG A 1 80 ? 31.270 31.142 5.453 1.00 18.94 2673 ARG A N 1
ATOM 617 C CA . ARG A 1 80 ? 30.510 32.362 5.764 1.00 19.03 2673 ARG A CA 1
ATOM 618 C C . ARG A 1 80 ? 30.740 33.408 4.668 1.00 18.70 2673 ARG A C 1
ATOM 619 O O . ARG A 1 80 ? 29.781 33.992 4.124 1.00 18.43 2673 ARG A O 1
ATOM 627 N N . GLU A 1 81 ? 32.002 33.625 4.318 1.00 18.83 2674 GLU A N 1
ATOM 628 C CA . GLU A 1 81 ? 32.323 34.633 3.299 1.00 18.69 2674 GLU A CA 1
ATOM 629 C C . GLU A 1 81 ? 31.807 34.252 1.907 1.00 19.01 2674 GLU A C 1
ATOM 630 O O . GLU A 1 81 ? 31.414 35.125 1.126 1.00 18.73 2674 GLU A O 1
ATOM 636 N N . SER A 1 82 ? 31.746 32.944 1.626 1.00 19.12 2675 SER A N 1
ATOM 637 C CA . SER A 1 82 ? 31.225 32.458 0.361 1.00 18.92 2675 SER A CA 1
ATOM 638 C C . SER A 1 82 ? 29.726 32.746 0.269 1.00 18.40 2675 SER A C 1
ATOM 639 O O . SER A 1 82 ? 29.249 33.199 -0.764 1.00 17.92 2675 SER A O 1
ATOM 642 N N . LEU A 1 83 ? 29.003 32.494 1.356 1.00 17.59 2676 LEU A N 1
ATOM 643 C CA . LEU A 1 83 ? 27.556 32.789 1.377 1.00 18.65 2676 LEU A CA 1
ATOM 644 C C . LEU A 1 83 ? 27.286 34.304 1.274 1.00 18.65 2676 LEU A C 1
ATOM 645 O O . LEU A 1 83 ? 26.370 34.727 0.560 1.00 17.72 2676 LEU A O 1
ATOM 650 N N . LYS A 1 84 ? 28.082 35.116 1.968 1.00 18.84 2677 LYS A N 1
ATOM 651 C CA . LYS A 1 84 ? 27.958 36.572 1.852 1.00 18.38 2677 LYS A CA 1
ATOM 652 C C . LYS A 1 84 ? 28.215 37.025 0.402 1.00 18.95 2677 LYS A C 1
ATOM 653 O O . LYS A 1 84 ? 27.556 37.931 -0.106 1.00 19.16 2677 LYS A O 1
ATOM 659 N N . THR A 1 85 ? 29.156 36.368 -0.265 1.00 18.25 2678 THR A N 1
ATOM 660 C CA . THR A 1 85 ? 29.447 36.652 -1.665 1.00 18.19 2678 THR A CA 1
ATOM 661 C C . THR A 1 85 ? 28.229 36.417 -2.576 1.00 18.47 2678 THR A C 1
ATOM 662 O O . THR A 1 85 ? 27.912 37.245 -3.448 1.00 19.04 2678 THR A O 1
ATOM 666 N N . MET A 1 86 ? 27.534 35.299 -2.354 1.00 18.57 2679 MET A N 1
ATOM 667 C CA . MET A 1 86 ? 26.304 34.962 -3.073 1.00 19.09 2679 MET A CA 1
ATOM 668 C C . MET A 1 86 ? 25.237 36.051 -2.919 1.00 19.06 2679 MET A C 1
ATOM 669 O O . MET A 1 86 ? 24.641 36.481 -3.909 1.00 19.89 2679 MET A O 1
ATOM 674 N N . LEU A 1 87 ? 25.048 36.513 -1.689 1.00 19.71 2680 LEU A N 1
ATOM 675 C CA . LEU A 1 87 ? 24.117 37.612 -1.406 1.00 20.56 2680 LEU A CA 1
ATOM 676 C C . LEU A 1 87 ? 24.558 38.900 -2.121 1.00 20.92 2680 LEU A C 1
ATOM 677 O O . LEU A 1 87 ? 23.730 39.585 -2.752 1.00 21.20 2680 LEU A O 1
ATOM 682 N N . ALA A 1 88 ? 25.857 39.209 -2.047 1.00 20.82 2681 ALA A N 1
ATOM 683 C CA . ALA A 1 88 ? 26.407 40.453 -2.617 1.00 21.05 2681 ALA A CA 1
ATOM 684 C C . ALA A 1 88 ? 26.322 40.541 -4.130 1.00 21.23 2681 ALA A C 1
ATOM 685 O O . ALA A 1 88 ? 26.136 41.632 -4.683 1.00 21.49 2681 ALA A O 1
ATOM 687 N N . VAL A 1 89 ? 26.451 39.406 -4.811 1.00 21.10 2682 VAL A N 1
ATOM 688 C CA . VAL A 1 89 ? 26.379 39.403 -6.272 1.00 22.04 2682 VAL A CA 1
ATOM 689 C C . VAL A 1 89 ? 24.909 39.391 -6.752 1.00 22.50 2682 VAL A C 1
ATOM 690 O O . VAL A 1 89 ? 24.648 39.473 -7.947 1.00 23.32 2682 VAL A O 1
ATOM 694 N N . GLY A 1 90 ? 23.988 39.263 -5.804 1.00 23.06 2683 GLY A N 1
ATOM 695 C CA . GLY A 1 90 ? 22.545 39.395 -6.044 1.00 24.33 2683 GLY A CA 1
ATOM 696 C C . GLY A 1 90 ? 21.719 38.119 -6.015 1.00 24.67 2683 GLY A C 1
ATOM 697 O O . GLY A 1 90 ? 20.538 38.128 -6.384 1.00 25.40 2683 GLY A O 1
ATOM 698 N N . TRP A 1 91 ? 22.299 37.008 -5.578 1.00 24.17 2684 TRP A N 1
ATOM 699 C CA . TRP A 1 91 ? 21.526 35.768 -5.569 1.00 24.41 2684 TRP A CA 1
ATOM 700 C C . TRP A 1 91 ? 20.716 35.649 -4.293 1.00 25.14 2684 TRP A C 1
ATOM 701 O O . TRP A 1 91 ? 21.012 36.304 -3.300 1.00 25.63 2684 TRP A O 1
ATOM 712 N N . THR A 1 92 ? 19.686 34.806 -4.351 1.00 26.59 2685 THR A N 1
ATOM 713 C CA . THR A 1 92 ? 18.835 34.459 -3.229 1.00 28.04 2685 THR A CA 1
ATOM 714 C C . THR A 1 92 ? 19.338 33.169 -2.556 1.00 27.73 2685 THR A C 1
ATOM 715 O O . THR A 1 92 ? 19.610 32.191 -3.238 1.00 27.57 2685 THR A O 1
ATOM 719 N N . VAL A 1 93 ? 19.454 33.180 -1.224 1.00 27.76 2686 VAL A N 1
ATOM 720 C CA . VAL A 1 93 ? 19.889 32.003 -0.454 1.00 28.37 2686 VAL A CA 1
ATOM 721 C C . VAL A 1 93 ? 18.841 31.751 0.618 1.00 29.57 2686 VAL A C 1
ATOM 722 O O . VAL A 1 93 ? 18.749 32.505 1.593 1.00 29.64 2686 VAL A O 1
ATOM 726 N N . GLU A 1 94 ? 18.040 30.703 0.421 1.00 30.45 2687 GLU A N 1
ATOM 727 C CA . GLU A 1 94 ? 16.868 30.471 1.272 1.00 31.53 2687 GLU A CA 1
ATOM 728 C C . GLU A 1 94 ? 16.639 28.998 1.639 1.00 32.05 2687 GLU A C 1
ATOM 729 O O . GLU A 1 94 ? 17.086 28.089 0.934 1.00 31.31 2687 GLU A O 1
ATOM 731 N N . ARG A 1 95 ? 15.941 28.780 2.756 1.00 32.83 2688 ARG A N 1
ATOM 732 C CA . ARG A 1 95 ? 15.490 27.443 3.168 1.00 34.13 2688 ARG A CA 1
ATOM 733 C C . ARG A 1 95 ? 14.411 26.896 2.216 1.00 34.94 2688 ARG A C 1
ATOM 734 O O . ARG A 1 95 ? 13.589 27.657 1.699 1.00 35.16 2688 ARG A O 1
ATOM 736 N N . THR A 1 96 ? 14.432 25.591 1.950 1.00 35.34 2689 THR A N 1
ATOM 737 C CA . THR A 1 96 ? 13.330 24.961 1.212 1.00 36.33 2689 THR A CA 1
ATOM 738 C C . THR A 1 96 ? 12.305 24.418 2.199 1.00 36.58 2689 THR A C 1
ATOM 739 O O . THR A 1 96 ? 12.629 24.140 3.362 1.00 36.41 2689 THR A O 1
ATOM 743 N N . LYS A 1 97 ? 11.071 24.266 1.719 1.00 37.11 2690 LYS A N 1
ATOM 744 C CA . LYS A 1 97 ? 10.026 23.548 2.446 1.00 37.19 2690 LYS A CA 1
ATOM 745 C C . LYS A 1 97 ? 10.321 22.048 2.411 1.00 37.39 2690 LYS A C 1
ATOM 746 O O . LYS A 1 97 ? 10.793 21.524 1.390 1.00 37.10 2690 LYS A O 1
ATOM 748 N N . GLY A 1 99 ? 13.064 20.537 2.507 1.00 35.18 2692 GLY A N 1
ATOM 749 C CA . GLY A 1 99 ? 14.241 19.976 3.168 1.00 34.30 2692 GLY A CA 1
ATOM 750 C C . GLY A 1 99 ? 14.390 20.423 4.611 1.00 33.80 2692 GLY A C 1
ATOM 751 O O . GLY A 1 99 ? 15.464 20.269 5.200 1.00 34.31 2692 GLY A O 1
ATOM 752 N N . GLU A 1 100 ? 13.302 20.928 5.192 1.00 33.23 2693 GLU A N 1
ATOM 753 C CA . GLU A 1 100 ? 13.321 21.574 6.514 1.00 32.45 2693 GLU A CA 1
ATOM 754 C C . GLU A 1 100 ? 13.615 20.678 7.723 1.00 31.71 2693 GLU A C 1
ATOM 755 O O . GLU A 1 100 ? 13.934 21.170 8.814 1.00 31.96 2693 GLU A O 1
ATOM 757 N N . ALA A 1 101 ? 13.506 19.362 7.551 1.00 29.94 2694 ALA A N 1
ATOM 758 C CA . ALA A 1 101 ? 13.717 18.448 8.672 1.00 28.24 2694 ALA A CA 1
ATOM 759 C C . ALA A 1 101 ? 15.046 17.701 8.588 1.00 26.90 2694 ALA A C 1
ATOM 760 O O . ALA A 1 101 ? 15.483 17.101 9.560 1.00 25.24 2694 ALA A O 1
ATOM 762 N N . LEU A 1 102 ? 15.667 17.751 7.414 1.00 26.06 2695 LEU A N 1
ATOM 763 C CA . LEU A 1 102 ? 16.751 16.833 7.058 1.00 25.45 2695 LEU A CA 1
ATOM 764 C C . LEU A 1 102 ? 18.036 16.984 7.881 1.00 24.74 2695 LEU A C 1
ATOM 765 O O . LEU A 1 102 ? 18.668 15.981 8.284 1.00 24.67 2695 LEU A O 1
ATOM 770 N N . VAL A 1 103 ? 18.433 18.229 8.144 1.00 24.17 2696 VAL A N 1
ATOM 771 C CA . VAL A 1 103 ? 19.649 18.472 8.907 1.00 23.97 2696 VAL A CA 1
ATOM 772 C C . VAL A 1 103 ? 19.523 17.877 10.314 1.00 23.95 2696 VAL A C 1
ATOM 773 O O . VAL A 1 103 ? 20.434 17.197 10.798 1.00 23.46 2696 VAL A O 1
ATOM 777 N N . GLN A 1 104 ? 18.369 18.101 10.946 1.00 24.54 2697 GLN A N 1
ATOM 778 C CA . GLN A 1 104 ? 18.125 17.570 12.275 1.00 24.84 2697 GLN A CA 1
ATOM 779 C C . GLN A 1 104 ? 18.056 16.029 12.296 1.00 24.62 2697 GLN A C 1
ATOM 780 O O . GLN A 1 104 ? 18.584 15.397 13.211 1.00 23.87 2697 GLN A O 1
ATOM 786 N N . GLN A 1 105 ? 17.404 15.440 11.292 1.00 24.22 2698 GLN A N 1
ATOM 787 C CA . GLN A 1 105 ? 17.340 13.980 11.151 1.00 24.74 2698 GLN A CA 1
ATOM 788 C C . GLN A 1 105 ? 18.739 13.373 11.015 1.00 24.95 2698 GLN A C 1
ATOM 789 O O . GLN A 1 105 ? 19.069 12.373 11.660 1.00 24.11 2698 GLN A O 1
ATOM 795 N N . ARG A 1 106 ? 19.566 14.006 10.190 1.00 25.26 2699 ARG A N 1
ATOM 796 C CA . ARG A 1 106 ? 20.945 13.555 9.994 1.00 26.37 2699 ARG A CA 1
ATOM 797 C C . ARG A 1 106 ? 21.760 13.647 11.295 1.00 26.95 2699 ARG A C 1
ATOM 798 O O . ARG A 1 106 ? 22.506 12.717 11.630 1.00 27.11 2699 ARG A O 1
ATOM 806 N N . GLU A 1 107 ? 21.574 14.728 12.063 1.00 27.12 2700 GLU A N 1
ATOM 807 C CA . GLU A 1 107 ? 22.263 14.871 13.350 1.00 27.41 2700 GLU A CA 1
ATOM 808 C C . GLU A 1 107 ? 21.801 13.847 14.394 1.00 27.58 2700 GLU A C 1
ATOM 809 O O . GLU A 1 107 ? 22.625 13.248 15.100 1.00 27.24 2700 GLU A O 1
ATOM 811 N N . ASN A 1 108 ? 20.484 13.637 14.480 1.00 27.23 2701 ASN A N 1
ATOM 812 C CA . ASN A 1 108 ? 19.933 12.612 15.364 1.00 28.03 2701 ASN A CA 1
ATOM 813 C C . ASN A 1 108 ? 20.475 11.221 15.008 1.00 27.85 2701 ASN A C 1
ATOM 814 O O . ASN A 1 108 ? 20.776 10.432 15.898 1.00 28.12 2701 ASN A O 1
ATOM 819 N N . GLU A 1 109 ? 20.598 10.937 13.711 1.00 28.27 2702 GLU A N 1
ATOM 820 C CA . GLU A 1 109 ? 21.116 9.637 13.250 1.00 29.02 2702 GLU A CA 1
ATOM 821 C C . GLU A 1 109 ? 22.593 9.445 13.620 1.00 30.41 2702 GLU A C 1
ATOM 822 O O . GLU A 1 109 ? 22.988 8.370 14.102 1.00 30.14 2702 GLU A O 1
ATOM 828 N N . LYS A 1 110 ? 23.396 10.488 13.404 1.00 31.77 2703 LYS A N 1
ATOM 829 C CA . LYS A 1 110 ? 24.803 10.476 13.816 1.00 33.34 2703 LYS A CA 1
ATOM 830 C C . LYS A 1 110 ? 24.959 10.095 15.298 1.00 34.54 2703 LYS A C 1
ATOM 831 O O . LYS A 1 110 ? 25.880 9.348 15.664 1.00 35.18 2703 LYS A O 1
ATOM 833 N N . LEU A 1 111 ? 24.039 10.569 16.135 1.00 35.75 2704 LEU A N 1
ATOM 834 C CA . LEU A 1 111 ? 24.118 10.369 17.586 1.00 36.85 2704 LEU A CA 1
ATOM 835 C C . LEU A 1 111 ? 23.509 9.066 18.107 1.00 37.40 2704 LEU A C 1
ATOM 836 O O . LEU A 1 111 ? 23.813 8.647 19.233 1.00 37.77 2704 LEU A O 1
ATOM 841 N N . ARG A 1 112 ? 22.659 8.425 17.297 1.00 37.31 2705 ARG A N 1
ATOM 842 C CA . ARG A 1 112 ? 22.028 7.161 17.673 1.00 37.62 2705 ARG A CA 1
ATOM 843 C C . ARG A 1 112 ? 23.079 6.065 17.855 1.00 38.82 2705 ARG A C 1
ATOM 844 O O . ARG A 1 112 ? 23.957 5.897 17.013 1.00 38.73 2705 ARG A O 1
ATOM 852 N N . SER A 1 113 ? 22.987 5.331 18.959 1.00 40.70 2706 SER A N 1
ATOM 853 C CA . SER A 1 113 ? 23.892 4.194 19.211 1.00 42.74 2706 SER A CA 1
ATOM 854 C C . SER A 1 113 ? 23.121 2.877 19.388 1.00 43.43 2706 SER A C 1
ATOM 855 O O . SER A 1 113 ? 22.028 2.864 19.964 1.00 43.61 2706 SER A O 1
ATOM 858 N N . VAL A 1 114 ? 23.702 1.784 18.888 1.00 44.46 2707 VAL A N 1
ATOM 859 C CA . VAL A 1 114 ? 23.116 0.443 18.999 1.00 45.41 2707 VAL A CA 1
ATOM 860 C C . VAL A 1 114 ? 24.181 -0.575 19.389 1.00 46.11 2707 VAL A C 1
ATOM 861 O O . VAL A 1 114 ? 25.304 -0.542 18.873 1.00 46.99 2707 VAL A O 1
ATOM 863 N N . TYR A 1 123 ? 36.039 8.323 17.631 1.00 32.92 2716 TYR A N 1
ATOM 864 C CA . TYR A 1 123 ? 35.693 9.219 16.525 1.00 32.67 2716 TYR A CA 1
ATOM 865 C C . TYR A 1 123 ? 36.092 8.562 15.228 1.00 33.26 2716 TYR A C 1
ATOM 866 O O . TYR A 1 123 ? 37.272 8.245 15.016 1.00 33.96 2716 TYR A O 1
ATOM 875 N N . SER A 1 124 ? 35.111 8.352 14.362 1.00 33.90 2717 SER A N 1
ATOM 876 C CA . SER A 1 124 ? 35.391 7.801 13.039 1.00 34.61 2717 SER A CA 1
ATOM 877 C C . SER A 1 124 ? 34.646 8.628 12.009 1.00 34.54 2717 SER A C 1
ATOM 878 O O . SER A 1 124 ? 33.465 8.367 11.741 1.00 35.37 2717 SER A O 1
ATOM 881 N N . PRO A 1 125 ? 35.325 9.639 11.434 1.00 33.96 2718 PRO A N 1
ATOM 882 C CA . PRO A 1 125 ? 34.611 10.548 10.535 1.00 33.41 2718 PRO A CA 1
ATOM 883 C C . PRO A 1 125 ? 34.180 9.852 9.249 1.00 33.14 2718 PRO A C 1
ATOM 884 O O . PRO A 1 125 ? 34.967 9.119 8.643 1.00 32.42 2718 PRO A O 1
ATOM 888 N N . ALA A 1 126 ? 32.923 10.064 8.872 1.00 33.10 2719 ALA A N 1
ATOM 889 C CA . ALA A 1 126 ? 32.400 9.576 7.603 1.00 33.03 2719 ALA A CA 1
ATOM 890 C C . ALA A 1 126 ? 31.375 10.597 7.083 1.00 32.86 2719 ALA A C 1
ATOM 891 O O . ALA A 1 126 ? 30.162 10.394 7.221 1.00 33.32 2719 ALA A O 1
ATOM 893 N N . PRO A 1 127 ? 31.864 11.713 6.503 1.00 32.04 2720 PRO A N 1
ATOM 894 C CA . PRO A 1 127 ? 30.966 12.785 6.056 1.00 31.38 2720 PRO A CA 1
ATOM 895 C C . PRO A 1 127 ? 30.162 12.420 4.804 1.00 30.67 2720 PRO A C 1
ATOM 896 O O . PRO A 1 127 ? 30.476 11.439 4.122 1.00 30.41 2720 PRO A O 1
ATOM 900 N N . LEU A 1 128 ? 29.124 13.200 4.521 1.00 29.82 2721 LEU A N 1
ATOM 901 C CA . LEU A 1 128 ? 28.345 13.031 3.288 1.00 28.96 2721 LEU A CA 1
ATOM 902 C C . LEU A 1 128 ? 29.235 12.958 2.061 1.00 28.43 2721 LEU A C 1
ATOM 903 O O . LEU A 1 128 ? 30.145 13.767 1.905 1.00 27.99 2721 LEU A O 1
ATOM 908 N N . ASP A 1 129 ? 28.970 11.980 1.192 1.00 27.55 2722 ASP A N 1
ATOM 909 C CA . ASP A 1 129 ? 29.638 11.901 -0.101 1.00 27.14 2722 ASP A CA 1
ATOM 910 C C . ASP A 1 129 ? 28.906 12.785 -1.088 1.00 26.20 2722 ASP A C 1
ATOM 911 O O . ASP A 1 129 ? 27.845 12.417 -1.606 1.00 25.49 2722 ASP A O 1
ATOM 916 N N . LEU A 1 130 ? 29.482 13.945 -1.376 1.00 25.77 2723 LEU A N 1
ATOM 917 C CA . LEU A 1 130 ? 28.822 14.891 -2.280 1.00 24.37 2723 LEU A CA 1
ATOM 918 C C . LEU A 1 130 ? 28.992 14.532 -3.760 1.00 23.89 2723 LEU A C 1
ATOM 919 O O . LEU A 1 130 ? 28.411 15.183 -4.612 1.00 22.55 2723 LEU A O 1
ATOM 924 N N . SER A 1 131 ? 29.763 13.487 -4.069 1.00 23.86 2724 SER A N 1
ATOM 925 C CA . SER A 1 131 ? 29.856 13.033 -5.457 1.00 24.42 2724 SER A CA 1
ATOM 926 C C . SER A 1 131 ? 28.483 12.551 -5.948 1.00 24.48 2724 SER A C 1
ATOM 927 O O . SER A 1 131 ? 28.236 12.526 -7.146 1.00 24.99 2724 SER A O 1
ATOM 930 N N . ASN A 1 132 ? 27.591 12.207 -5.018 1.00 23.75 2725 ASN A N 1
ATOM 931 C CA . ASN A 1 132 ? 26.233 11.749 -5.374 1.00 24.08 2725 ASN A CA 1
ATOM 932 C C . ASN A 1 132 ? 25.202 12.884 -5.458 1.00 24.50 2725 ASN A C 1
ATOM 933 O O . ASN A 1 132 ? 23.990 12.642 -5.604 1.00 24.68 2725 ASN A O 1
ATOM 938 N N . VAL A 1 133 ? 25.675 14.121 -5.378 1.00 24.18 2726 VAL A N 1
ATOM 939 C CA . VAL A 1 133 ? 24.755 15.266 -5.395 1.00 24.88 2726 VAL A CA 1
ATOM 940 C C . VAL A 1 133 ? 24.761 15.936 -6.754 1.00 26.08 2726 VAL A C 1
ATOM 941 O O . VAL A 1 133 ? 25.825 16.264 -7.292 1.00 26.22 2726 VAL A O 1
ATOM 945 N N . VAL A 1 134 ? 23.553 16.147 -7.287 1.00 27.19 2727 VAL A N 1
ATOM 946 C CA . VAL A 1 134 ? 23.336 16.780 -8.601 1.00 29.13 2727 VAL A CA 1
ATOM 947 C C . VAL A 1 134 ? 23.225 18.306 -8.530 1.00 28.82 2727 VAL A C 1
ATOM 948 O O . VAL A 1 134 ? 22.618 18.852 -7.603 1.00 29.49 2727 VAL A O 1
ATOM 952 N N . LEU A 1 135 ? 23.814 18.974 -9.517 1.00 28.99 2728 LEU A N 1
ATOM 953 C CA . LEU A 1 135 ? 23.663 20.425 -9.672 1.00 28.67 2728 LEU A CA 1
ATOM 954 C C . LEU A 1 135 ? 22.963 20.741 -10.988 1.00 28.95 2728 LEU A C 1
ATOM 955 O O . LEU A 1 135 ? 23.445 20.334 -12.034 1.00 29.43 2728 LEU A O 1
ATOM 960 N N . SER A 1 136 ? 21.856 21.490 -10.939 1.00 29.77 2729 SER A N 1
ATOM 961 C CA . SER A 1 136 ? 21.220 22.009 -12.170 1.00 30.20 2729 SER A CA 1
ATOM 962 C C . SER A 1 136 ? 22.238 22.774 -13.029 1.00 30.60 2729 SER A C 1
ATOM 963 O O . SER A 1 136 ? 23.267 23.226 -12.507 1.00 31.11 2729 SER A O 1
ATOM 966 N N . ARG A 1 137 ? 21.974 22.904 -14.339 1.00 30.63 2730 ARG A N 1
ATOM 967 C CA . ARG A 1 137 ? 22.827 23.715 -15.232 1.00 30.20 2730 ARG A CA 1
ATOM 968 C C . ARG A 1 137 ? 22.994 25.174 -14.737 1.00 29.88 2730 ARG A C 1
ATOM 969 O O . ARG A 1 137 ? 24.084 25.746 -14.861 1.00 29.46 2730 ARG A O 1
ATOM 971 N N . GLU A 1 138 ? 21.918 25.748 -14.191 1.00 29.23 2731 GLU A N 1
ATOM 972 C CA . GLU A 1 138 ? 21.937 27.051 -13.501 1.00 29.70 2731 GLU A CA 1
ATOM 973 C C . GLU A 1 138 ? 23.000 27.071 -12.390 1.00 28.71 2731 GLU A C 1
ATOM 974 O O . GLU A 1 138 ? 23.855 27.953 -12.351 1.00 27.48 2731 GLU A O 1
ATOM 980 N N . LEU A 1 139 ? 22.950 26.083 -11.503 1.00 28.04 2732 LEU A N 1
ATOM 981 C CA . LEU A 1 139 ? 23.889 26.045 -10.381 1.00 28.17 2732 LEU A CA 1
ATOM 982 C C . LEU A 1 139 ? 25.328 25.808 -10.848 1.00 27.60 2732 LEU A C 1
ATOM 983 O O . LEU A 1 139 ? 26.276 26.313 -10.237 1.00 27.85 2732 LEU A O 1
ATOM 988 N N . GLN A 1 140 ? 25.503 25.083 -11.948 1.00 27.64 2733 GLN A N 1
ATOM 989 C CA . GLN A 1 140 ? 26.843 24.877 -12.503 1.00 28.16 2733 GLN A CA 1
ATOM 990 C C . GLN A 1 140 ? 27.442 26.186 -13.025 1.00 27.79 2733 GLN A C 1
ATOM 991 O O . GLN A 1 140 ? 28.639 26.424 -12.894 1.00 28.03 2733 GLN A O 1
ATOM 997 N N . GLY A 1 141 ? 26.606 27.034 -13.618 1.00 26.75 2734 GLY A N 1
ATOM 998 C CA . GLY A 1 141 ? 27.053 28.358 -14.061 1.00 25.40 2734 GLY A CA 1
ATOM 999 C C . GLY A 1 141 ? 27.422 29.219 -12.858 1.00 24.57 2734 GLY A C 1
ATOM 1000 O O . GLY A 1 141 ? 28.409 29.976 -12.897 1.00 24.61 2734 GLY A O 1
ATOM 1001 N N . MET A 1 142 ? 26.657 29.085 -11.778 1.00 24.10 2735 MET A N 1
ATOM 1002 C CA . MET A 1 142 ? 26.939 29.817 -10.533 1.00 23.68 2735 MET A CA 1
ATOM 1003 C C . MET A 1 142 ? 28.241 29.356 -9.868 1.00 23.71 2735 MET A C 1
ATOM 1004 O O . MET A 1 142 ? 29.026 30.170 -9.361 1.00 22.11 2735 MET A O 1
ATOM 1009 N N . VAL A 1 143 ? 28.490 28.052 -9.909 1.00 22.93 2736 VAL A N 1
ATOM 1010 C CA . VAL A 1 143 ? 29.798 27.523 -9.485 1.00 23.28 2736 VAL A CA 1
ATOM 1011 C C . VAL A 1 143 ? 30.962 28.281 -10.126 1.00 23.16 2736 VAL A C 1
ATOM 1012 O O . VAL A 1 143 ? 31.924 28.661 -9.428 1.00 23.50 2736 VAL A O 1
ATOM 1016 N N . GLU A 1 144 ? 30.895 28.482 -11.443 1.00 23.04 2737 GLU A N 1
ATOM 1017 C CA . GLU A 1 144 ? 31.946 29.196 -12.164 1.00 23.17 2737 GLU A CA 1
ATOM 1018 C C . GLU A 1 144 ? 32.134 30.652 -11.729 1.00 22.55 2737 GLU A C 1
ATOM 1019 O O . GLU A 1 144 ? 33.260 31.141 -11.694 1.00 22.66 2737 GLU A O 1
ATOM 1025 N N . VAL A 1 145 ? 31.036 31.347 -11.440 1.00 21.46 2738 VAL A N 1
ATOM 1026 C CA . VAL A 1 145 ? 31.111 32.725 -10.917 1.00 20.77 2738 VAL A CA 1
ATOM 1027 C C . VAL A 1 145 ? 31.851 32.737 -9.586 1.00 20.28 2738 VAL A C 1
ATOM 1028 O O . VAL A 1 145 ? 32.770 33.532 -9.388 1.00 19.62 2738 VAL A O 1
ATOM 1032 N N . VAL A 1 146 ? 31.472 31.835 -8.683 1.00 19.60 2739 VAL A N 1
ATOM 1033 C CA . VAL A 1 146 ? 32.101 31.759 -7.361 1.00 18.51 2739 VAL A CA 1
ATOM 1034 C C . VAL A 1 146 ? 33.590 31.357 -7.481 1.00 18.68 2739 VAL A C 1
ATOM 1035 O O . VAL A 1 146 ? 34.459 31.959 -6.836 1.00 18.27 2739 VAL A O 1
ATOM 1039 N N . ALA A 1 147 ? 33.886 30.361 -8.324 1.00 18.71 2740 ALA A N 1
ATOM 1040 C CA . ALA A 1 147 ? 35.283 29.935 -8.514 1.00 18.76 2740 ALA A CA 1
ATOM 1041 C C . ALA A 1 147 ? 36.141 31.070 -9.090 1.00 18.54 2740 ALA A C 1
ATOM 1042 O O . ALA A 1 147 ? 37.273 31.274 -8.657 1.00 18.33 2740 ALA A O 1
ATOM 1044 N N . GLU A 1 148 ? 35.604 31.813 -10.056 1.00 19.28 2741 GLU A N 1
ATOM 1045 C CA . GLU A 1 148 ? 36.341 32.959 -10.626 1.00 19.46 2741 GLU A CA 1
ATOM 1046 C C . GLU A 1 148 ? 36.603 34.009 -9.562 1.00 19.04 2741 GLU A C 1
ATOM 1047 O O . GLU A 1 148 ? 37.680 34.605 -9.536 1.00 18.17 2741 GLU A O 1
ATOM 1053 N N . ASN A 1 149 ? 35.625 34.225 -8.682 1.00 18.85 2742 ASN A N 1
ATOM 1054 C CA . ASN A 1 149 ? 35.806 35.188 -7.599 1.00 19.07 2742 ASN A CA 1
ATOM 1055 C C . ASN A 1 149 ? 36.902 34.774 -6.612 1.00 18.96 2742 ASN A C 1
ATOM 1056 O O . ASN A 1 149 ? 37.730 35.596 -6.219 1.00 18.97 2742 ASN A O 1
ATOM 1061 N N . TYR A 1 150 ? 36.931 33.496 -6.222 1.00 17.49 2743 TYR A N 1
ATOM 1062 C CA . TYR A 1 150 ? 38.073 33.012 -5.451 1.00 17.57 2743 TYR A CA 1
ATOM 1063 C C . TYR A 1 150 ? 39.407 33.313 -6.123 1.00 16.80 2743 TYR A C 1
ATOM 1064 O O . TYR A 1 150 ? 40.361 33.740 -5.433 1.00 17.16 2743 TYR A O 1
ATOM 1073 N N . HIS A 1 151 ? 39.500 33.081 -7.447 1.00 16.27 2744 HIS A N 1
ATOM 1074 C CA . HIS A 1 151 ? 40.733 33.382 -8.167 1.00 17.18 2744 HIS A CA 1
ATOM 1075 C C . HIS A 1 151 ? 41.059 34.881 -8.093 1.00 17.91 2744 HIS A C 1
ATOM 1076 O O . HIS A 1 151 ? 42.225 35.277 -7.913 1.00 17.86 2744 HIS A O 1
ATOM 1083 N N . ASN A 1 152 ? 40.036 35.714 -8.264 1.00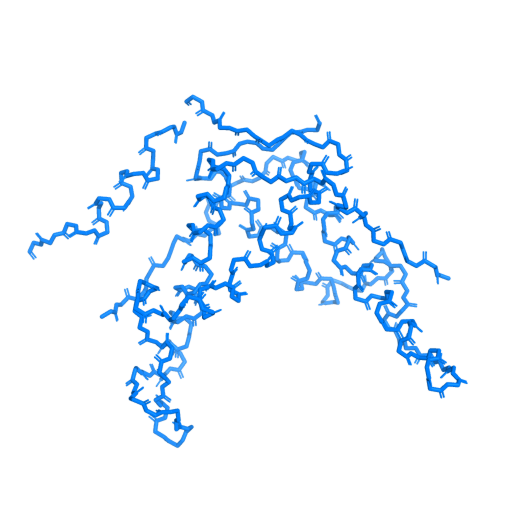 18.35 2745 ASN A N 1
ATOM 1084 C CA . ASN A 1 152 ? 40.237 37.167 -8.213 1.00 18.74 2745 ASN A CA 1
ATOM 1085 C C . ASN A 1 152 ? 40.708 37.671 -6.863 1.00 18.68 2745 ASN A C 1
ATOM 1086 O O . ASN A 1 152 ? 41.500 38.627 -6.786 1.00 18.95 2745 ASN A O 1
ATOM 1091 N N . ILE A 1 153 ? 40.230 37.034 -5.804 1.00 18.92 2746 ILE A N 1
ATOM 1092 C CA . ILE A 1 153 ? 40.668 37.357 -4.442 1.00 18.97 2746 ILE A CA 1
ATOM 1093 C C . ILE A 1 153 ? 42.176 37.024 -4.310 1.00 19.09 2746 ILE A C 1
ATOM 1094 O O . ILE A 1 153 ? 42.975 37.851 -3.846 1.00 18.78 2746 ILE A O 1
ATOM 1099 N N . TRP A 1 154 ? 42.553 35.824 -4.742 1.00 18.80 2747 TRP A N 1
ATOM 1100 C CA . TRP A 1 154 ? 43.963 35.427 -4.715 1.00 18.53 2747 TRP A CA 1
ATOM 1101 C C . TRP A 1 154 ? 44.811 36.376 -5.575 1.00 18.61 2747 TRP A C 1
ATOM 1102 O O . TRP A 1 154 ? 45.926 36.772 -5.178 1.00 18.95 2747 TRP A O 1
ATOM 1113 N N . ALA A 1 155 ? 44.301 36.690 -6.759 1.00 18.60 2748 ALA A N 1
ATOM 1114 C CA . ALA A 1 155 ? 45.052 37.488 -7.744 1.00 19.38 2748 ALA A CA 1
ATOM 1115 C C . ALA A 1 155 ? 45.265 38.920 -7.259 1.00 19.92 2748 ALA A C 1
ATOM 1116 O O . ALA A 1 155 ? 46.353 39.474 -7.435 1.00 19.60 2748 ALA A O 1
ATOM 1118 N N . LYS A 1 156 ? 44.241 39.513 -6.642 1.00 20.39 2749 LYS A N 1
ATOM 1119 C CA . LYS A 1 156 ? 44.396 40.861 -6.079 1.00 21.13 2749 LYS A CA 1
ATOM 1120 C C . LYS A 1 156 ? 45.429 40.845 -4.941 1.00 21.86 2749 LYS A C 1
ATOM 1121 O O . LYS A 1 156 ? 46.307 41.728 -4.858 1.00 21.63 2749 LYS A O 1
ATOM 1127 N N . LYS A 1 157 ? 45.352 39.830 -4.072 1.00 22.27 2750 LYS A N 1
ATOM 1128 C CA . LYS A 1 157 ? 46.380 39.641 -3.050 1.00 22.40 2750 LYS A CA 1
ATOM 1129 C C . LYS A 1 157 ? 47.784 39.528 -3.659 1.00 22.63 2750 LYS A C 1
ATOM 1130 O O . LYS A 1 157 ? 48.728 40.133 -3.137 1.00 22.83 2750 LYS A O 1
ATOM 1136 N N . LYS A 1 158 ? 47.923 38.797 -4.773 1.00 21.92 2751 LYS A N 1
ATOM 1137 C CA . LYS A 1 158 ? 49.238 38.625 -5.409 1.00 23.05 2751 LYS A CA 1
ATOM 1138 C C . LYS A 1 158 ? 49.717 39.938 -6.050 1.00 23.17 2751 LYS A C 1
ATOM 1139 O O . LYS A 1 158 ? 50.883 40.308 -5.930 1.00 22.95 2751 LYS A O 1
ATOM 1145 N N . LYS A 1 159 ? 48.797 40.650 -6.692 1.00 23.01 2752 LYS A N 1
ATOM 1146 C CA . LYS A 1 159 ? 49.106 41.951 -7.299 1.00 24.05 2752 LYS A CA 1
ATOM 1147 C C . LYS A 1 159 ? 49.626 42.934 -6.237 1.00 24.08 2752 LYS A C 1
ATOM 1148 O O . LYS A 1 159 ? 50.661 43.577 -6.444 1.00 24.90 2752 LYS A O 1
ATOM 1154 N N . LEU A 1 160 ? 48.938 43.024 -5.101 1.00 24.26 2753 LEU A N 1
ATOM 1155 C CA . LEU A 1 160 ? 49.377 43.904 -4.016 1.00 24.90 2753 LEU A CA 1
ATOM 1156 C C . LEU A 1 160 ? 50.708 43.459 -3.405 1.00 25.57 2753 LEU A C 1
ATOM 1157 O O . LEU A 1 160 ? 51.564 44.296 -3.053 1.00 25.73 2753 LEU A O 1
ATOM 1162 N N . GLU A 1 161 ? 50.880 42.144 -3.279 1.00 25.22 2754 GLU A N 1
ATOM 1163 C CA . GLU A 1 161 ? 52.151 41.581 -2.828 1.00 26.32 2754 GLU A CA 1
ATOM 1164 C C . GLU A 1 161 ? 53.307 41.959 -3.757 1.00 26.66 2754 GLU A C 1
ATOM 1165 O O . GLU A 1 161 ? 54.336 42.448 -3.284 1.00 27.42 2754 GLU A O 1
ATOM 1171 N N . LEU A 1 162 ? 53.137 41.744 -5.063 1.00 27.55 2755 LEU A N 1
ATOM 1172 C CA . LEU A 1 162 ? 54.127 42.135 -6.083 1.00 28.21 2755 LEU A CA 1
ATOM 1173 C C . LEU A 1 162 ? 54.440 43.637 -6.049 1.00 29.16 2755 LEU A C 1
ATOM 1174 O O . LEU A 1 162 ? 55.601 44.029 -6.104 1.00 29.00 2755 LEU A O 1
ATOM 1179 N N . GLU A 1 163 ? 53.409 44.468 -5.947 1.00 29.93 2756 GLU A N 1
ATOM 1180 C CA . GLU A 1 163 ? 53.613 45.915 -5.839 1.00 31.19 2756 GLU A CA 1
ATOM 1181 C C . GLU A 1 163 ? 54.407 46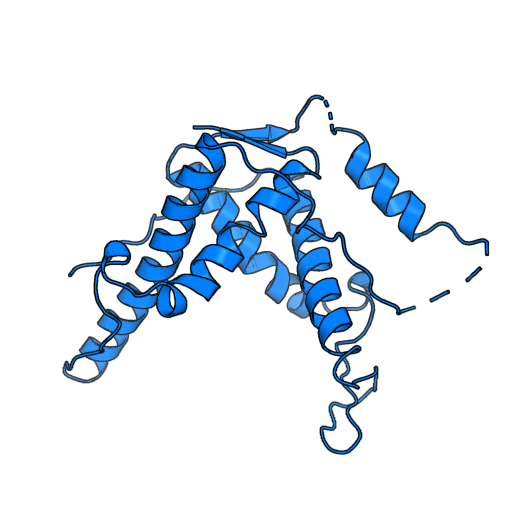.311 -4.577 1.00 31.64 2756 GLU A C 1
ATOM 1182 O O . GLU A 1 163 ? 55.240 47.233 -4.624 1.00 31.38 2756 GLU A O 1
ATOM 1188 N N . SER A 1 164 ? 54.192 45.600 -3.468 1.00 32.20 2757 SER A N 1
ATOM 1189 C CA . SER A 1 164 ? 54.930 45.873 -2.231 1.00 33.09 2757 SER A CA 1
ATOM 1190 C C . SER A 1 164 ? 56.437 45.582 -2.370 1.00 33.63 2757 SER A C 1
ATOM 1191 O O . SER A 1 164 ? 57.235 46.163 -1.631 1.00 34.18 2757 SER A O 1
ATOM 1194 N N . LYS A 1 165 ? 56.788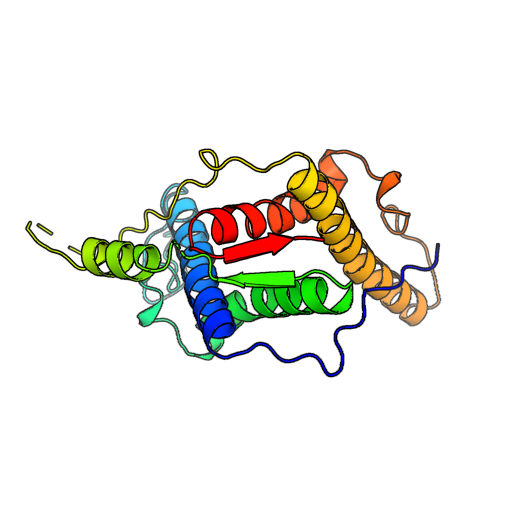 44.711 -3.327 1.00 34.60 2758 LYS A N 1
ATOM 1195 C CA . LYS A 1 165 ? 58.172 44.267 -3.640 1.00 35.86 2758 LYS A CA 1
ATOM 1196 C C . LYS A 1 165 ? 58.882 45.089 -4.722 1.00 36.47 2758 LYS A C 1
ATOM 1197 O O . LYS A 1 165 ? 59.955 44.696 -5.202 1.00 37.14 2758 LYS A O 1
ATOM 1203 N N . GLY A 1 166 ? 58.279 46.198 -5.137 1.00 37.21 2759 GLY A N 1
ATOM 1204 C CA . GLY A 1 166 ? 58.828 47.005 -6.237 1.00 37.70 2759 GLY A CA 1
ATOM 1205 C C . GLY A 1 166 ? 58.451 46.477 -7.610 1.00 38.32 2759 GLY A C 1
ATOM 1206 O O . GLY A 1 166 ? 59.121 46.770 -8.613 1.00 38.65 2759 GLY A O 1
ATOM 1207 N N . GLY A 1 167 ? 57.374 45.697 -7.668 1.00 38.10 2760 GLY A N 1
ATOM 1208 C CA . GLY A 1 167 ? 56.877 45.194 -8.940 1.00 37.73 2760 GLY A CA 1
ATOM 1209 C C . GLY A 1 167 ? 57.286 43.761 -9.216 1.00 37.45 2760 GLY A C 1
ATOM 1210 O O . GLY A 1 167 ? 57.823 43.065 -8.340 1.00 38.18 2760 GLY A O 1
ATOM 1211 N N . GLY A 1 168 ? 57.029 43.323 -10.441 1.00 37.02 2761 GLY A N 1
ATOM 1212 C CA . GLY A 1 168 ? 57.309 41.954 -10.856 1.00 35.55 2761 GLY A CA 1
ATOM 1213 C C . GLY A 1 168 ? 56.065 41.296 -11.419 1.00 34.96 2761 GLY A C 1
ATOM 1214 O O . GLY A 1 168 ? 54.988 41.904 -11.445 1.00 34.61 2761 GLY A O 1
ATOM 1215 N N . SER A 1 169 ? 56.219 40.043 -11.845 1.00 33.78 2762 SER A N 1
ATOM 1216 C CA . SER A 1 169 ? 55.183 39.301 -12.551 1.00 32.98 2762 SER A CA 1
ATOM 1217 C C . SER A 1 169 ? 54.881 37.995 -11.803 1.00 31.38 2762 SER A C 1
ATOM 1218 O O . SER A 1 169 ? 55.697 37.532 -10.987 1.00 31.71 2762 SER A O 1
ATOM 1221 N N . HIS A 1 170 ? 53.711 37.419 -12.065 1.00 28.96 2763 HIS A N 1
ATOM 1222 C CA . HIS A 1 170 ? 53.412 36.043 -11.645 1.00 26.85 2763 HIS A CA 1
ATOM 1223 C C . HIS A 1 170 ? 52.617 35.329 -12.734 1.00 26.05 2763 HIS A C 1
ATOM 1224 O O . HIS A 1 170 ? 51.669 35.894 -13.286 1.00 25.80 2763 HIS A O 1
ATOM 1231 N N . PRO A 1 171 ? 52.980 34.067 -13.044 1.00 25.21 2764 PRO A N 1
ATOM 1232 C CA . PRO A 1 171 ? 52.305 33.386 -14.132 1.00 25.17 2764 PRO A CA 1
ATOM 1233 C C . PRO A 1 171 ? 50.781 33.234 -13.975 1.00 24.91 2764 PRO A C 1
ATOM 1234 O O . PRO A 1 171 ? 50.093 33.131 -14.980 1.00 25.90 2764 PRO A O 1
ATOM 1238 N N . LEU A 1 172 ? 50.262 33.260 -12.742 1.00 24.03 2765 LEU A N 1
ATOM 1239 C CA . LEU A 1 172 ? 48.834 33.027 -12.489 1.00 23.59 2765 LEU A CA 1
ATOM 1240 C C . LEU A 1 172 ? 48.041 34.336 -12.301 1.00 23.98 2765 LEU A C 1
ATOM 1241 O O . LEU A 1 172 ? 46.830 34.316 -12.068 1.00 23.30 2765 LEU A O 1
ATOM 1246 N N . LEU A 1 173 ? 48.730 35.468 -12.418 1.00 23.79 2766 LEU A N 1
ATOM 1247 C CA . LEU A 1 173 ? 48.053 36.770 -12.335 1.00 25.13 2766 LEU A CA 1
ATOM 1248 C C . LEU A 1 173 ? 47.495 37.105 -13.714 1.00 25.10 2766 LEU A C 1
ATOM 1249 O O . LEU A 1 173 ? 48.020 37.962 -14.430 1.00 26.03 2766 LEU A O 1
ATOM 1254 N N . VAL A 1 174 ? 46.437 36.369 -14.079 1.00 25.42 2767 VAL A N 1
ATOM 1255 C CA . VAL A 1 174 ? 45.766 36.425 -15.389 1.00 25.81 2767 VAL A CA 1
ATOM 1256 C C . VAL A 1 174 ? 44.285 36.142 -15.141 1.00 25.99 2767 VAL A C 1
ATOM 1257 O O . VAL A 1 174 ? 43.935 35.617 -14.084 1.00 26.21 2767 VAL A O 1
ATOM 1261 N N . PRO A 1 175 ? 43.398 36.494 -16.092 1.00 26.54 2768 PRO A N 1
ATOM 1262 C CA . PRO A 1 175 ? 41.987 36.204 -15.837 1.00 26.26 2768 PRO A CA 1
ATOM 1263 C C . PRO A 1 175 ? 41.710 34.717 -15.702 1.00 26.29 2768 PRO A C 1
ATOM 1264 O O . PRO A 1 175 ? 42.368 33.897 -16.353 1.00 26.29 2768 PRO A O 1
ATOM 1268 N N . TYR A 1 176 ? 40.751 34.391 -14.840 1.00 25.45 2769 TYR A N 1
ATOM 1269 C CA . TYR A 1 176 ? 40.296 33.020 -14.603 1.00 25.93 2769 TYR A CA 1
ATOM 1270 C C . TYR A 1 176 ? 40.088 32.201 -15.891 1.00 26.74 2769 TYR A C 1
ATOM 1271 O O . TYR A 1 176 ? 40.450 31.022 -15.938 1.00 26.13 2769 TYR A O 1
ATOM 1280 N N . ASP A 1 177 ? 39.503 32.816 -16.920 1.00 27.59 2770 ASP A N 1
ATOM 1281 C CA . ASP A 1 177 ? 39.165 32.077 -18.153 1.00 29.28 2770 ASP A CA 1
ATOM 1282 C C . ASP A 1 177 ? 40.394 31.593 -18.923 1.00 29.19 2770 ASP A C 1
ATOM 1283 O O . ASP A 1 177 ? 40.284 30.687 -19.761 1.00 31.05 2770 ASP A O 1
ATOM 1288 N N . THR A 1 178 ? 41.549 32.184 -18.641 1.00 28.12 2771 THR A N 1
ATOM 1289 C CA . THR A 1 178 ? 42.800 31.813 -19.312 1.00 27.68 2771 THR A CA 1
ATOM 1290 C C . THR A 1 178 ? 43.593 30.726 -18.558 1.00 26.28 2771 THR A C 1
ATOM 1291 O O . THR A 1 178 ? 44.587 30.208 -19.072 1.00 26.15 2771 THR A O 1
ATOM 1295 N N . LEU A 1 179 ? 43.134 30.364 -17.358 1.00 23.62 2772 LEU A N 1
ATOM 1296 C CA . LEU A 1 179 ? 43.752 29.278 -16.602 1.00 22.61 2772 LEU A CA 1
ATOM 1297 C C . LEU A 1 179 ? 43.491 27.909 -17.203 1.00 22.12 2772 LEU A C 1
ATOM 1298 O O . LEU A 1 179 ? 42.451 27.668 -17.828 1.00 21.58 2772 LEU A O 1
ATOM 1303 N N . THR A 1 180 ? 44.431 26.989 -16.986 1.00 21.92 2773 THR A N 1
ATOM 1304 C CA . THR A 1 180 ? 44.198 25.600 -17.351 1.00 21.46 2773 THR A CA 1
ATOM 1305 C C . THR A 1 180 ? 43.206 24.969 -16.395 1.00 21.54 2773 THR A C 1
ATOM 1306 O O . THR A 1 180 ? 42.987 25.491 -15.284 1.00 20.20 2773 THR A O 1
ATOM 1310 N N . ALA A 1 181 ? 42.631 23.830 -16.794 1.00 21.79 2774 ALA A N 1
ATOM 1311 C CA . ALA A 1 181 ? 41.764 23.074 -15.892 1.00 22.09 2774 ALA A CA 1
ATOM 1312 C C . ALA A 1 181 ? 42.427 22.763 -14.545 1.00 22.27 2774 ALA A C 1
ATOM 1313 O O . ALA A 1 181 ? 41.788 22.899 -13.492 1.00 21.76 2774 ALA A O 1
ATOM 1315 N N . ALA A 1 182 ? 43.699 22.335 -14.573 1.00 21.99 2775 ALA A N 1
ATOM 1316 C CA . ALA A 1 182 ? 44.402 21.998 -13.329 1.00 20.98 2775 ALA A CA 1
ATOM 1317 C C . ALA A 1 182 ? 44.551 23.240 -12.456 1.00 20.35 2775 ALA A C 1
ATOM 1318 O O . ALA A 1 182 ? 44.472 23.167 -11.220 1.00 19.78 2775 ALA A O 1
ATOM 1320 N N . GLU A 1 183 ? 44.734 24.385 -13.103 1.00 19.34 2776 GLU A N 1
ATOM 1321 C CA . GLU A 1 183 ? 44.894 25.653 -12.381 1.00 20.25 2776 GLU A CA 1
ATOM 1322 C C . GLU A 1 183 ? 43.592 26.163 -11.733 1.00 20.44 2776 GLU A C 1
ATOM 1323 O O . GLU A 1 183 ? 43.649 26.833 -10.697 1.00 21.55 2776 GLU A O 1
ATOM 1329 N N . LYS A 1 184 ? 42.451 25.814 -12.329 1.00 20.68 2777 LYS A N 1
ATOM 1330 C CA . LYS A 1 184 ? 41.125 26.190 -11.814 1.00 20.71 2777 LYS A CA 1
ATOM 1331 C C . LYS A 1 184 ? 40.605 25.184 -10.793 1.00 19.93 2777 LYS A C 1
ATOM 1332 O O . LYS A 1 184 ? 39.635 25.452 -10.088 1.00 18.25 2777 LYS A O 1
ATOM 1338 N N . PHE A 1 185 ? 41.234 24.014 -10.728 1.00 19.13 2778 PHE A N 1
ATOM 1339 C CA . PHE A 1 185 ? 40.618 22.882 -10.047 1.00 19.22 2778 PHE A CA 1
ATOM 1340 C C . PHE A 1 185 ? 40.247 23.143 -8.579 1.00 18.73 2778 PHE A C 1
ATOM 1341 O O . PHE A 1 185 ? 39.113 22.840 -8.173 1.00 18.71 2778 PHE A O 1
ATOM 1349 N N . LYS A 1 186 ? 41.177 23.699 -7.798 1.00 18.47 2779 LYS A N 1
ATOM 1350 C CA . LYS A 1 186 ? 40.917 23.890 -6.340 1.00 19.05 2779 LYS A CA 1
ATOM 1351 C C . LYS A 1 186 ? 39.798 24.919 -6.122 1.00 19.06 2779 LYS A C 1
ATOM 1352 O O . LYS A 1 186 ? 38.945 24.705 -5.263 1.00 18.89 2779 LYS A O 1
ATOM 1358 N N . ASP A 1 187 ? 39.782 25.996 -6.918 1.00 18.10 2780 ASP A N 1
ATOM 1359 C CA . ASP A 1 187 ? 38.726 27.036 -6.773 1.00 18.55 2780 ASP A CA 1
ATOM 1360 C C . ASP A 1 187 ? 37.370 26.435 -7.185 1.00 18.54 2780 ASP A C 1
ATOM 1361 O O . ASP A 1 187 ? 36.362 26.668 -6.513 1.00 18.06 2780 ASP A O 1
ATOM 1366 N N . ARG A 1 188 ? 37.350 25.672 -8.288 1.00 18.79 2781 ARG A N 1
ATOM 1367 C CA . ARG A 1 188 ? 36.111 25.019 -8.744 1.00 19.89 2781 ARG A CA 1
ATOM 1368 C C . ARG A 1 188 ? 35.600 24.027 -7.699 1.00 20.38 2781 ARG A C 1
ATOM 1369 O O . ARG A 1 188 ? 34.406 24.004 -7.385 1.00 19.93 2781 ARG A O 1
ATOM 1377 N N . GLU A 1 189 ? 36.510 23.228 -7.157 1.00 19.79 2782 GLU A N 1
ATOM 1378 C CA . GLU A 1 189 ? 36.166 22.238 -6.132 1.00 20.55 2782 GLU A CA 1
ATOM 1379 C C . GLU A 1 189 ? 35.571 22.873 -4.879 1.00 20.15 2782 GLU A C 1
ATOM 1380 O O . GLU A 1 189 ? 34.550 22.411 -4.375 1.00 20.72 2782 GLU A O 1
ATOM 1386 N N . LYS A 1 190 ? 36.197 23.947 -4.403 1.00 19.13 2783 LYS A N 1
ATOM 1387 C CA . LYS A 1 190 ? 35.700 24.703 -3.263 1.00 18.92 2783 LYS A CA 1
ATOM 1388 C C . LYS A 1 190 ? 34.265 25.211 -3.521 1.00 18.86 2783 LYS A C 1
ATOM 1389 O O . LYS A 1 190 ? 33.417 25.082 -2.655 1.00 19.95 2783 LYS A O 1
ATOM 1395 N N . ALA A 1 191 ? 34.023 25.784 -4.700 1.00 18.30 2784 ALA A N 1
ATOM 1396 C CA . ALA A 1 191 ? 32.681 26.277 -5.055 1.00 18.37 2784 ALA A CA 1
ATOM 1397 C C . ALA A 1 191 ? 31.681 25.117 -5.169 1.00 18.80 2784 ALA A C 1
ATOM 1398 O O . ALA A 1 191 ? 30.589 25.182 -4.605 1.00 18.56 2784 ALA A O 1
ATOM 1400 N N . GLN A 1 192 ? 32.073 24.054 -5.879 1.00 19.20 2785 GLN A N 1
ATOM 1401 C CA . GLN A 1 192 ? 31.182 22.910 -6.111 1.00 20.22 2785 GLN A CA 1
ATOM 1402 C C . GLN A 1 192 ? 30.765 22.238 -4.820 1.00 19.95 2785 GLN A C 1
ATOM 1403 O O . GLN A 1 192 ? 29.592 21.880 -4.667 1.00 19.90 2785 GLN A O 1
ATOM 1409 N N . ASP A 1 193 ? 31.723 22.040 -3.909 1.00 19.92 2786 ASP A N 1
ATOM 1410 C CA A ASP A 1 193 ? 31.453 21.363 -2.644 0.50 20.29 2786 ASP A CA 1
ATOM 1411 C CA B ASP A 1 193 ? 31.445 21.357 -2.642 0.50 20.53 2786 ASP A CA 1
ATOM 1412 C C . ASP A 1 193 ? 30.407 22.102 -1.818 1.00 20.39 2786 ASP A C 1
ATOM 1413 O O . ASP A 1 193 ? 29.478 21.496 -1.257 1.00 21.44 2786 ASP A O 1
ATOM 1422 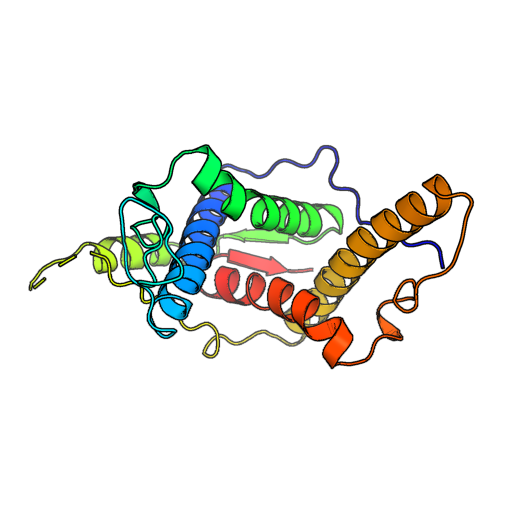N N . LEU A 1 194 ? 30.538 23.418 -1.745 1.00 20.08 2787 LEU A N 1
ATOM 1423 C CA . LEU A 1 194 ? 29.594 24.190 -0.965 1.00 19.10 2787 LEU A CA 1
ATOM 1424 C C . LEU A 1 194 ? 28.190 24.146 -1.564 1.00 19.09 2787 LEU A C 1
ATOM 1425 O O . LEU A 1 194 ? 27.232 23.896 -0.830 1.00 18.51 2787 LEU A O 1
ATOM 1430 N N . PHE A 1 195 ? 28.064 24.416 -2.872 1.00 18.32 2788 PHE A N 1
ATOM 1431 C CA . PHE A 1 195 ? 26.753 24.306 -3.535 1.00 18.88 2788 PHE A CA 1
ATOM 1432 C C . PHE A 1 195 ? 26.131 22.916 -3.338 1.00 18.51 2788 PHE A C 1
ATOM 1433 O O . PHE A 1 195 ? 24.937 22.805 -3.030 1.00 19.01 2788 PHE A O 1
ATOM 1441 N N . LYS A 1 196 ? 26.927 21.861 -3.511 1.00 18.33 2789 LYS A N 1
ATOM 1442 C CA . LYS A 1 196 ? 26.405 20.508 -3.335 1.00 18.58 2789 LYS A CA 1
ATOM 1443 C C . LYS A 1 196 ? 25.929 20.296 -1.893 1.00 18.86 2789 LYS A C 1
ATOM 1444 O O . LYS A 1 196 ? 24.874 19.680 -1.673 1.00 19.15 2789 LYS A O 1
ATOM 1450 N N . PHE A 1 197 ? 26.669 20.828 -0.924 1.00 18.80 2790 PHE A N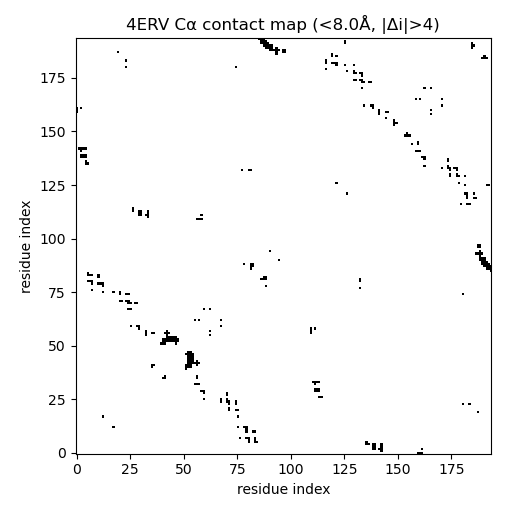 1
ATOM 1451 C CA . PHE A 1 197 ? 26.256 20.699 0.495 1.00 18.61 2790 PHE A CA 1
ATOM 1452 C C . PHE A 1 197 ? 24.923 21.399 0.726 1.00 18.97 2790 PHE A C 1
ATOM 1453 O O . PHE A 1 197 ? 24.025 20.837 1.362 1.00 19.66 2790 PHE A O 1
ATOM 1461 N N . LEU A 1 198 ? 24.792 22.620 0.202 1.00 19.27 2791 LEU A N 1
ATOM 1462 C CA . LEU A 1 198 ? 23.555 23.383 0.347 1.00 20.17 2791 LEU A CA 1
ATOM 1463 C C . LEU A 1 198 ? 22.369 22.614 -0.218 1.00 20.65 2791 LEU A C 1
ATOM 1464 O O . LEU A 1 198 ? 21.341 22.518 0.453 1.00 22.75 2791 LEU A O 1
ATOM 1469 N N . GLN A 1 199 ? 22.556 22.024 -1.400 1.00 21.08 2792 GLN A N 1
ATOM 1470 C CA . GLN A 1 199 ? 21.540 21.211 -2.106 1.00 22.31 2792 GLN A CA 1
ATOM 1471 C C . GLN A 1 199 ? 20.943 20.108 -1.249 1.00 22.15 2792 GLN A C 1
ATOM 1472 O O . GLN A 1 199 ? 19.754 19.765 -1.401 1.00 21.72 2792 GLN A O 1
ATOM 1478 N N . VAL A 1 200 ? 21.747 19.536 -0.360 1.00 22.00 2793 VAL A N 1
ATOM 1479 C CA . VAL A 1 200 ? 21.250 18.424 0.459 1.00 22.66 2793 VAL A CA 1
ATOM 1480 C C . VAL A 1 200 ? 21.149 18.751 1.945 1.00 23.74 2793 VAL A C 1
ATOM 1481 O O . VAL A 1 200 ? 21.015 17.844 2.781 1.00 24.16 2793 VAL A O 1
ATOM 1485 N N . ASN A 1 201 ? 21.219 20.049 2.261 1.00 23.51 2794 ASN A N 1
ATOM 1486 C CA . ASN A 1 201 ? 20.992 20.569 3.607 1.00 24.57 2794 ASN A CA 1
ATOM 1487 C C . ASN A 1 201 ? 19.846 21.566 3.655 1.00 25.44 2794 ASN A C 1
ATOM 1488 O O . ASN A 1 201 ? 19.819 22.459 4.502 1.00 25.78 2794 ASN A O 1
ATOM 1493 N N . GLY A 1 202 ? 18.908 21.416 2.728 1.00 26.31 2795 GLY A N 1
ATOM 1494 C CA . GLY A 1 202 ? 17.685 22.212 2.746 1.00 26.92 2795 GLY A CA 1
ATOM 1495 C C . GLY A 1 202 ? 17.801 23.675 2.377 1.00 27.36 2795 GLY A C 1
ATOM 1496 O O . GLY A 1 202 ? 16.938 24.475 2.755 1.00 28.36 2795 GLY A O 1
ATOM 1497 N N . ILE A 1 203 ? 18.837 24.022 1.612 1.00 26.92 2796 ILE A N 1
ATOM 1498 C CA . ILE A 1 203 ? 19.057 25.402 1.151 1.00 26.71 2796 ILE A CA 1
ATOM 1499 C C . ILE A 1 203 ? 19.034 25.464 -0.374 1.00 27.49 2796 ILE A C 1
ATOM 1500 O O . ILE A 1 203 ? 19.693 24.667 -1.035 1.00 28.62 2796 ILE A O 1
ATOM 1505 N N . ILE A 1 204 ? 18.291 26.420 -0.932 1.00 27.63 2797 ILE A N 1
ATOM 1506 C CA . ILE A 1 204 ? 18.289 26.648 -2.378 1.00 28.38 2797 ILE A CA 1
ATOM 1507 C C . ILE A 1 204 ? 18.902 28.010 -2.706 1.00 28.12 2797 ILE A C 1
ATOM 1508 O O . ILE A 1 204 ? 18.494 29.034 -2.149 1.00 28.27 2797 ILE A O 1
ATOM 1513 N N . VAL A 1 205 ? 19.883 28.013 -3.606 1.00 27.74 2798 VAL A N 1
ATOM 1514 C CA . VAL A 1 205 ? 20.454 29.262 -4.096 1.00 28.50 2798 VAL A CA 1
ATOM 1515 C C . VAL A 1 205 ? 19.918 29.451 -5.508 1.00 29.20 2798 VAL A C 1
ATOM 1516 O O . VAL A 1 205 ? 19.991 28.530 -6.320 1.00 29.52 2798 VAL A O 1
ATOM 1520 N N . SER A 1 206 ? 19.365 30.626 -5.789 1.00 29.89 2799 SER A N 1
ATOM 1521 C CA . SER A 1 206 ? 18.841 30.924 -7.127 1.00 30.99 2799 SER A CA 1
ATOM 1522 C C . SER A 1 206 ? 19.191 32.335 -7.570 1.00 31.29 2799 SER A C 1
ATOM 1523 O O . SER A 1 206 ? 19.470 33.203 -6.740 1.00 30.71 2799 SER A O 1
ATOM 1526 N N . ARG A 1 207 ? 19.165 32.551 -8.886 1.00 31.89 2800 ARG A N 1
ATOM 1527 C CA . ARG A 1 207 ? 19.618 33.812 -9.487 1.00 33.28 2800 ARG A CA 1
ATOM 1528 C C . ARG A 1 207 ? 18.839 35.009 -8.955 1.00 33.74 2800 ARG A C 1
ATOM 1529 O O . ARG A 1 207 ? 17.628 34.919 -8.742 1.00 34.70 2800 ARG A O 1
#

Nearest PDB structures (foldseek):
  4erv-assembly1_A  TM=1.005E+00  e=2.016E-31  Homo sapiens
  4etv-assembly3_A  TM=8.960E-01  e=9.295E-22  Mus musculus
  4esu-assembly1_A  TM=9.179E-01  e=4.776E-20  Oryctolagus cuniculus
  6mm6-assembly3_F  TM=8.518E-01  e=8.024E-19  Mus musculus
  6uhb-assembly1_B  TM=8.234E-01  e=4.768E-12  Homo sapiens

Radius of gyration: 18.7 Å; Cα contacts (8 Å, |Δi|>4): 212; chains: 1; bounding box: 49×47×41 Å

Secondary structure (DSSP, 8-state):
----PPP-TT----HHHHHHHHHHHHHHHHHHHHHHHHTT-B--SS-BTTTTB-TT-S-GGGS-HHHHHHHHHHHHHHHHHHHHTT-EEEE---TTHHHHHHHHHH----------GGG----HHHHHHHHHHHHHHHHHHHHHHHHHHHHTT----TT-S-GGGS-HHHHHHHHHHHHHHHHHHHTTTEEEE-

Organism: Homo sapiens (NCBI:txid9606)

B-factor: mean 26.93, std 7.15, range [16.27, 59.04]

Solvent-accessible surface area: 11742 Å² total; per-residue (Å²): 107,83,6,146,38,45,108,30,139,145,83,92,13,76,86,74,9,56,108,11,1,36,45,23,0,59,14,34,0,24,98,74,0,44,73,56,54,94,71,51,32,130,108,10,156,72,108,60,144,96,94,84,19,25,35,44,12,49,53,8,82,77,9,72,107,167,49,45,52,127,40,28,144,45,4,38,40,4,1,38,10,0,40,29,64,55,24,72,17,40,79,49,126,39,95,57,67,24,102,106,73,32,89,92,85,155,149,109,139,111,106,17,94,33,61,90,13,91,124,20,123,20,56,87,80,6,99,40,4,2,57,63,2,0,62,6,24,7,20,61,86,0,88,139,41,54,97,77,21,98,98,147,79,36,64,108,53,116,58,32,48,55,4,113,92,13,78,70,88,85,29,115,168,32,68,88,91,0,74,42,5,2,44,8,2,59,39,6,10,11,69,2,39,190